Protein AF-A0A2V8PBX3-F1 (afdb_monomer_lite)

Radius of gyration: 22.96 Å; chains: 1; bounding box: 60×30×68 Å

Structure (mmCIF, N/CA/C/O backbone):
data_AF-A0A2V8PBX3-F1
#
_entry.id   AF-A0A2V8PBX3-F1
#
loop_
_atom_site.group_PDB
_atom_site.id
_atom_site.type_symbol
_atom_site.label_atom_id
_atom_site.label_alt_id
_atom_site.label_comp_id
_atom_site.label_asym_id
_atom_site.label_entity_id
_atom_site.label_seq_id
_atom_site.pdbx_PDB_ins_code
_atom_site.Cartn_x
_atom_site.Cartn_y
_atom_site.Cartn_z
_atom_site.occupancy
_atom_site.B_iso_or_equiv
_atom_site.auth_seq_id
_atom_site.auth_comp_id
_atom_site.auth_asym_id
_atom_site.auth_atom_id
_atom_site.pdbx_PDB_model_num
ATOM 1 N N . MET A 1 1 ? -13.311 -15.866 35.936 1.00 52.16 1 MET A N 1
ATOM 2 C CA . MET A 1 1 ? -12.512 -14.899 36.709 1.00 52.16 1 MET A CA 1
ATOM 3 C C . MET A 1 1 ? -12.684 -13.580 35.981 1.00 52.16 1 MET A C 1
ATOM 5 O O . MET A 1 1 ? -12.331 -13.527 34.814 1.00 52.16 1 MET A O 1
ATOM 9 N N . SER A 1 2 ? -13.431 -12.633 36.545 1.00 68.94 2 SER A N 1
ATOM 10 C CA . SER A 1 2 ? -13.687 -11.341 35.898 1.00 68.94 2 SER A CA 1
ATOM 11 C C . SER A 1 2 ? -12.480 -10.438 36.122 1.00 68.94 2 SER A C 1
ATOM 13 O O . SER A 1 2 ? -12.134 -10.213 37.281 1.00 68.94 2 SER A O 1
ATOM 15 N N . ASP A 1 3 ? -11.867 -9.947 35.046 1.00 75.56 3 ASP A N 1
ATOM 16 C CA . ASP A 1 3 ? -10.751 -8.999 35.125 1.00 75.56 3 ASP A CA 1
ATOM 17 C C . ASP A 1 3 ? -11.148 -7.777 35.958 1.00 75.56 3 ASP A C 1
ATOM 19 O O . ASP A 1 3 ? -12.277 -7.273 35.854 1.00 75.56 3 ASP A O 1
ATOM 23 N N . SER A 1 4 ? -10.217 -7.301 36.782 1.00 86.31 4 SER A N 1
ATOM 24 C CA . SER A 1 4 ? -10.410 -6.091 37.575 1.00 86.31 4 SER A CA 1
ATOM 25 C C . SER A 1 4 ? -10.524 -4.855 36.664 1.00 86.31 4 SER A C 1
ATOM 27 O O . SER A 1 4 ? -9.984 -4.847 35.552 1.00 86.31 4 SER A O 1
ATOM 29 N N . PRO A 1 5 ? -11.216 -3.785 37.097 1.00 86.31 5 PRO A N 1
ATOM 30 C CA . PRO A 1 5 ? -11.308 -2.545 36.320 1.00 86.31 5 PRO A CA 1
ATOM 31 C C . PRO A 1 5 ? -9.937 -1.988 35.903 1.00 86.31 5 PRO A C 1
ATOM 33 O O . PRO A 1 5 ? -9.771 -1.545 34.766 1.00 86.31 5 PRO A O 1
ATOM 36 N N . ASP A 1 6 ? -8.940 -2.092 36.784 1.00 89.62 6 ASP A N 1
ATOM 37 C CA . ASP A 1 6 ? -7.575 -1.619 36.534 1.00 89.62 6 ASP A CA 1
ATOM 38 C C . ASP A 1 6 ? -6.860 -2.430 35.443 1.00 89.62 6 ASP A C 1
ATOM 40 O O . ASP A 1 6 ? -6.136 -1.870 34.618 1.00 89.62 6 ASP A O 1
ATOM 44 N N . GLU A 1 7 ? -7.069 -3.749 35.392 1.00 91.69 7 GLU A N 1
ATOM 45 C CA . GLU A 1 7 ? -6.512 -4.607 34.337 1.00 91.69 7 GLU A CA 1
ATOM 46 C C . GLU A 1 7 ? -7.111 -4.275 32.969 1.00 91.69 7 GLU A C 1
ATOM 48 O O . GLU A 1 7 ? -6.376 -4.167 31.984 1.00 91.69 7 GLU A O 1
ATOM 53 N N . LYS A 1 8 ? -8.427 -4.041 32.909 1.00 90.00 8 LYS A N 1
ATOM 54 C CA . LYS A 1 8 ? -9.116 -3.639 31.674 1.00 90.00 8 LYS A CA 1
ATOM 55 C C . LYS A 1 8 ? -8.633 -2.286 31.166 1.00 90.00 8 LYS A C 1
ATOM 57 O O . LYS A 1 8 ? -8.433 -2.128 29.963 1.00 90.00 8 LYS A O 1
ATOM 62 N N . LEU A 1 9 ? -8.409 -1.329 32.068 1.00 92.31 9 LEU A N 1
ATOM 63 C CA . LEU A 1 9 ? -7.881 -0.018 31.705 1.00 92.31 9 LEU A CA 1
ATOM 64 C C . LEU A 1 9 ? -6.464 -0.132 31.126 1.00 92.31 9 LEU A C 1
ATOM 66 O O . LEU A 1 9 ? -6.195 0.416 30.059 1.00 92.31 9 LEU A O 1
ATOM 70 N N . ARG A 1 10 ? -5.582 -0.923 31.755 1.00 94.38 10 ARG A N 1
ATOM 71 C CA . ARG A 1 10 ? -4.233 -1.186 31.218 1.00 94.38 10 ARG A CA 1
ATOM 72 C C . ARG A 1 10 ? -4.280 -1.873 29.857 1.00 94.38 10 ARG A C 1
ATOM 74 O O . ARG A 1 10 ? -3.518 -1.512 28.964 1.00 94.38 10 ARG A O 1
ATOM 81 N N . ALA A 1 11 ? -5.164 -2.855 29.680 1.00 93.56 11 ALA A N 1
ATOM 82 C CA . ALA A 1 11 ? -5.344 -3.523 28.395 1.00 93.56 11 ALA A CA 1
ATOM 83 C C . ALA A 1 11 ? -5.807 -2.537 27.311 1.00 93.56 11 ALA A C 1
ATOM 85 O O . ALA A 1 11 ? -5.275 -2.549 26.201 1.00 93.56 11 ALA A O 1
ATOM 86 N N . TYR A 1 12 ? -6.740 -1.643 27.648 1.00 93.94 12 TYR A N 1
ATOM 87 C CA . TYR A 1 12 ? -7.201 -0.583 26.755 1.00 93.94 12 TYR A CA 1
ATOM 88 C C . TYR A 1 12 ? -6.071 0.385 26.377 1.00 93.94 12 TYR A C 1
ATOM 90 O O . TYR A 1 12 ? -5.875 0.662 25.193 1.00 93.94 12 TYR A O 1
ATOM 98 N N . GLU A 1 13 ? -5.263 0.838 27.338 1.00 94.62 13 GLU A N 1
ATOM 99 C CA . GLU A 1 13 ? 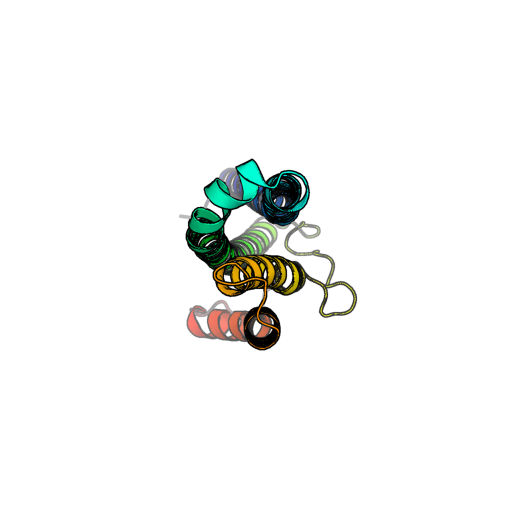-4.097 1.691 27.069 1.00 94.62 13 GLU A CA 1
ATOM 100 C C . GLU A 1 13 ? -3.089 1.012 26.131 1.00 94.62 13 GLU A C 1
ATOM 102 O O . GLU A 1 13 ? -2.648 1.613 25.147 1.00 94.62 13 GLU A O 1
ATOM 107 N N . GLN A 1 14 ? -2.763 -0.259 26.385 1.00 95.69 14 GLN A N 1
ATOM 108 C CA . GLN A 1 14 ? -1.859 -1.036 25.531 1.00 95.69 14 GLN A CA 1
ATOM 109 C C . GLN A 1 14 ? -2.428 -1.251 24.126 1.00 95.69 14 GLN A C 1
ATOM 111 O O . GLN A 1 14 ? -1.683 -1.198 23.141 1.00 95.69 14 GLN A O 1
ATOM 116 N N . LEU A 1 15 ? -3.745 -1.432 24.006 1.00 94.31 15 LEU A N 1
ATOM 117 C CA . LEU A 1 15 ? -4.426 -1.499 22.718 1.00 94.31 15 LEU A CA 1
ATOM 118 C C . LEU A 1 15 ? -4.315 -0.165 21.970 1.00 94.31 15 LEU A C 1
ATOM 120 O O . LEU A 1 15 ? -3.942 -0.165 20.799 1.00 94.31 15 LEU A O 1
ATOM 124 N N . CYS A 1 16 ? -4.541 0.971 22.636 1.00 93.62 16 CYS A N 1
ATOM 125 C CA . CYS A 1 16 ? -4.395 2.305 22.042 1.00 93.62 16 CYS A CA 1
ATOM 126 C C . CYS A 1 16 ? -2.961 2.581 21.565 1.00 93.62 16 CYS A C 1
ATOM 128 O O . CYS A 1 16 ? -2.751 3.208 20.525 1.00 93.62 16 CYS A O 1
ATOM 130 N N . ILE A 1 17 ? -1.958 2.143 22.331 1.00 95.19 17 ILE A N 1
ATOM 131 C CA . ILE A 1 17 ? -0.542 2.251 21.953 1.00 95.19 17 ILE A CA 1
ATOM 132 C C . ILE A 1 17 ? -0.258 1.382 20.726 1.00 95.19 17 ILE A C 1
ATOM 134 O O . ILE A 1 17 ? 0.307 1.865 19.746 1.00 95.19 17 ILE A O 1
ATOM 138 N N . SER A 1 18 ? -0.695 0.123 20.755 1.00 92.62 18 SER A N 1
ATOM 139 C CA . SER A 1 18 ? -0.482 -0.830 19.662 1.00 92.62 18 SER A CA 1
ATOM 140 C C . SER A 1 18 ? -1.164 -0.382 18.369 1.00 92.62 18 SER A C 1
ATOM 142 O O . SER A 1 18 ? -0.573 -0.482 17.295 1.00 92.62 18 SER A O 1
ATOM 144 N N . TYR A 1 19 ? -2.386 0.143 18.471 1.00 92.88 19 TYR A N 1
ATOM 145 C CA . TYR A 1 19 ? -3.141 0.684 17.346 1.00 92.88 19 TYR A CA 1
ATOM 146 C C . TYR A 1 19 ? -2.404 1.861 16.696 1.00 92.88 19 TYR A C 1
ATOM 148 O O . TYR A 1 19 ? -2.116 1.809 15.502 1.00 92.88 19 TYR A O 1
ATOM 156 N N . ARG A 1 20 ? -2.008 2.870 17.488 1.00 92.50 20 ARG A N 1
ATOM 157 C CA . ARG A 1 20 ? -1.256 4.036 16.988 1.00 92.50 20 ARG A CA 1
ATOM 158 C C . ARG A 1 20 ? 0.078 3.646 16.360 1.00 92.50 20 ARG A C 1
ATOM 160 O O . ARG A 1 20 ? 0.422 4.156 15.303 1.00 92.50 20 ARG A O 1
ATOM 167 N N . ALA A 1 21 ? 0.807 2.711 16.968 1.00 93.19 21 ALA A N 1
ATOM 168 C CA . ALA A 1 21 ? 2.080 2.243 16.427 1.00 93.19 21 ALA A CA 1
ATOM 169 C C . ALA A 1 21 ? 1.924 1.589 15.041 1.00 93.19 21 ALA A C 1
ATOM 171 O O . ALA A 1 21 ? 2.769 1.783 14.167 1.00 93.19 21 ALA A O 1
ATOM 172 N N . ILE A 1 22 ? 0.845 0.826 14.828 1.00 90.88 22 ILE A N 1
ATOM 173 C CA . ILE A 1 22 ? 0.543 0.204 13.531 1.00 90.88 22 ILE A CA 1
ATOM 174 C C . ILE A 1 22 ? 0.119 1.258 12.508 1.00 90.88 22 ILE A C 1
ATOM 176 O O . ILE A 1 22 ? 0.569 1.202 11.364 1.00 90.88 22 ILE A O 1
ATOM 180 N N . ASP A 1 23 ? -0.728 2.203 12.907 1.00 89.81 23 ASP A N 1
ATOM 181 C CA . ASP A 1 23 ? -1.218 3.261 12.025 1.00 89.81 23 ASP A CA 1
ATOM 182 C C . ASP A 1 23 ? -0.074 4.161 11.530 1.00 89.81 23 ASP A C 1
ATOM 184 O O . ASP A 1 23 ? 0.124 4.314 10.323 1.00 89.81 23 ASP A O 1
ATOM 188 N N . ASP A 1 24 ? 0.787 4.617 12.445 1.00 91.56 24 ASP A N 1
ATOM 189 C CA . ASP A 1 24 ? 1.984 5.401 12.126 1.00 91.56 24 ASP A CA 1
ATOM 190 C C . ASP A 1 24 ? 2.937 4.653 11.191 1.00 91.56 24 ASP A C 1
ATOM 192 O O . ASP A 1 24 ? 3.520 5.241 10.275 1.00 91.56 24 ASP A O 1
ATOM 196 N N . PHE A 1 25 ? 3.139 3.353 11.427 1.00 91.44 25 PHE A N 1
ATOM 197 C CA . PHE A 1 25 ? 3.997 2.533 10.578 1.00 91.44 25 PHE A CA 1
ATOM 198 C C . PHE A 1 25 ? 3.452 2.452 9.149 1.00 91.44 25 PHE A C 1
ATOM 200 O O . PHE A 1 25 ? 4.205 2.647 8.195 1.00 91.44 25 PHE A O 1
ATOM 207 N N . ARG A 1 26 ? 2.144 2.223 8.992 1.00 90.50 26 ARG A N 1
ATOM 208 C CA . ARG A 1 26 ? 1.485 2.137 7.681 1.00 90.50 26 ARG A CA 1
ATOM 209 C C . ARG A 1 26 ? 1.500 3.473 6.947 1.00 90.50 26 ARG A C 1
ATOM 211 O O . ARG A 1 26 ? 1.838 3.506 5.766 1.00 90.50 26 ARG A O 1
ATOM 218 N N . ALA A 1 27 ? 1.222 4.576 7.640 1.00 89.38 27 ALA A N 1
ATOM 219 C CA . ALA A 1 27 ? 1.296 5.914 7.057 1.00 89.38 27 ALA A CA 1
ATOM 220 C C . ALA A 1 27 ? 2.711 6.227 6.537 1.00 89.38 27 ALA A C 1
ATOM 222 O O . ALA A 1 27 ? 2.881 6.697 5.410 1.00 89.38 27 ALA A O 1
ATOM 223 N N . LYS A 1 28 ? 3.745 5.893 7.323 1.00 91.81 28 LYS A N 1
ATOM 224 C CA . LYS A 1 28 ? 5.148 6.033 6.906 1.00 91.81 28 LYS A CA 1
ATOM 225 C C . LYS A 1 28 ? 5.480 5.138 5.720 1.00 91.81 28 LYS A C 1
ATOM 227 O O . LYS A 1 28 ? 6.148 5.597 4.801 1.00 91.81 28 LYS A O 1
ATOM 232 N N . LEU A 1 29 ? 5.007 3.894 5.713 1.00 89.75 29 LEU A N 1
ATOM 233 C CA . LEU A 1 29 ? 5.244 2.962 4.613 1.00 89.75 29 LEU A CA 1
ATOM 234 C C . LEU A 1 29 ? 4.616 3.467 3.303 1.00 89.75 29 LEU A C 1
ATOM 236 O O . LEU A 1 29 ? 5.297 3.504 2.278 1.00 89.75 29 LEU A O 1
ATOM 240 N N . LEU A 1 30 ? 3.364 3.938 3.356 1.00 89.94 30 LEU A N 1
ATOM 241 C CA . LEU A 1 30 ? 2.646 4.521 2.217 1.00 89.94 30 LEU A CA 1
ATOM 242 C C . LEU A 1 30 ? 3.319 5.788 1.677 1.00 89.94 30 LEU A C 1
ATOM 244 O O . LEU A 1 30 ? 3.367 5.975 0.464 1.00 89.94 30 LEU A O 1
ATOM 248 N N . GLY A 1 31 ? 3.848 6.648 2.550 1.00 89.25 31 GLY A N 1
ATOM 249 C CA . GLY A 1 31 ? 4.554 7.864 2.137 1.00 89.25 31 GLY A CA 1
ATOM 250 C C . GLY A 1 31 ? 5.980 7.610 1.637 1.00 89.25 31 GLY A C 1
ATOM 251 O O . GLY A 1 31 ? 6.435 8.251 0.691 1.00 89.25 31 GLY A O 1
ATOM 252 N N . PHE A 1 32 ? 6.696 6.663 2.245 1.00 92.25 32 PHE A N 1
ATOM 253 C CA . PHE A 1 32 ? 8.094 6.389 1.920 1.00 92.25 32 PHE A CA 1
ATOM 254 C C . PHE A 1 32 ? 8.250 5.584 0.632 1.00 92.25 32 PHE A C 1
ATOM 256 O O . PHE A 1 32 ? 9.193 5.816 -0.120 1.00 92.25 32 PHE A O 1
ATOM 263 N N . LEU A 1 33 ? 7.328 4.662 0.344 1.00 91.25 33 LEU A N 1
ATOM 264 C CA . LEU A 1 33 ? 7.432 3.778 -0.815 1.00 91.25 33 LEU A CA 1
ATOM 265 C C . LEU A 1 33 ? 7.499 4.540 -2.158 1.00 91.25 33 LEU A C 1
ATOM 267 O O . LEU A 1 33 ? 8.415 4.245 -2.936 1.00 91.25 33 LEU A O 1
ATOM 271 N N . PRO A 1 34 ? 6.626 5.527 -2.452 1.00 90.00 34 PRO A N 1
ATOM 272 C CA . PRO A 1 34 ? 6.729 6.330 -3.669 1.00 90.00 34 PRO A CA 1
ATOM 273 C C . PRO A 1 34 ? 8.023 7.134 -3.728 1.00 90.00 34 PRO A C 1
ATOM 275 O O . PRO A 1 34 ? 8.643 7.198 -4.782 1.00 90.00 34 PRO A O 1
ATOM 278 N N . LEU A 1 35 ? 8.460 7.707 -2.603 1.00 90.75 35 LEU A N 1
ATOM 279 C CA . LEU A 1 35 ? 9.679 8.515 -2.539 1.00 90.75 35 LEU A CA 1
ATOM 280 C C . LEU A 1 35 ? 10.929 7.672 -2.793 1.00 90.75 35 LEU A C 1
ATOM 282 O O . LEU A 1 35 ? 11.761 8.040 -3.618 1.00 90.75 35 LEU A O 1
ATOM 286 N N . ALA A 1 36 ? 11.044 6.523 -2.129 1.00 90.44 36 ALA A N 1
ATOM 287 C CA . ALA A 1 36 ? 12.160 5.604 -2.305 1.00 90.44 36 ALA A CA 1
ATOM 288 C C . ALA A 1 36 ? 12.183 5.019 -3.725 1.00 90.44 36 ALA A C 1
ATOM 290 O O . ALA A 1 36 ? 13.242 4.958 -4.349 1.00 90.44 36 ALA A O 1
ATOM 291 N N . SER A 1 37 ? 11.017 4.643 -4.261 1.00 90.19 37 SER A N 1
ATOM 292 C CA . SER A 1 37 ? 10.915 4.062 -5.605 1.00 90.19 37 SER A CA 1
ATOM 293 C C . SER A 1 37 ? 11.191 5.096 -6.695 1.00 90.19 37 SER A C 1
ATOM 295 O O . SER A 1 37 ? 12.010 4.848 -7.577 1.00 90.19 37 SER A O 1
ATOM 297 N N . ALA A 1 38 ? 10.566 6.275 -6.621 1.00 87.81 38 ALA A N 1
ATOM 298 C CA . ALA A 1 38 ? 10.776 7.350 -7.587 1.00 87.81 38 ALA A CA 1
ATOM 299 C C . ALA A 1 38 ? 12.191 7.928 -7.492 1.00 87.81 38 ALA A C 1
ATOM 301 O O . ALA A 1 38 ? 12.821 8.147 -8.520 1.00 87.81 38 ALA A O 1
ATOM 302 N N . GLY A 1 39 ? 12.720 8.126 -6.281 1.00 88.38 39 GLY A N 1
ATOM 303 C CA . GLY A 1 39 ? 14.092 8.585 -6.071 1.00 88.38 39 GLY A CA 1
ATOM 304 C C . GLY A 1 39 ? 15.117 7.592 -6.617 1.00 88.38 39 GLY A C 1
ATOM 305 O O . GLY A 1 39 ? 16.019 7.984 -7.354 1.00 88.38 39 GLY A O 1
ATOM 306 N N . GLY A 1 40 ? 14.936 6.297 -6.333 1.00 85.06 40 GLY A N 1
ATOM 307 C CA . GLY A 1 40 ? 15.769 5.235 -6.894 1.00 85.06 40 GLY A CA 1
ATOM 308 C C . GLY A 1 40 ? 15.716 5.213 -8.421 1.00 85.06 40 GLY A C 1
ATOM 309 O O . GLY A 1 40 ? 16.755 5.286 -9.073 1.00 85.06 40 GLY A O 1
ATOM 310 N N . ALA A 1 41 ? 14.513 5.188 -9.003 1.00 85.94 41 ALA A N 1
ATOM 311 C CA . ALA A 1 41 ? 14.330 5.199 -10.452 1.00 85.94 41 ALA A CA 1
ATOM 312 C C . ALA A 1 41 ? 14.920 6.457 -11.108 1.00 85.94 41 ALA A C 1
ATOM 314 O O . ALA A 1 41 ? 15.591 6.350 -12.130 1.00 85.94 41 ALA A O 1
ATOM 315 N N . PHE A 1 42 ? 14.725 7.637 -10.516 1.00 87.50 42 PHE A N 1
ATOM 316 C CA . PHE A 1 42 ? 15.251 8.899 -11.033 1.00 87.50 42 PHE A CA 1
ATOM 317 C C . PHE A 1 42 ? 16.780 8.909 -11.073 1.00 87.50 42 PHE A C 1
ATOM 319 O O . PHE A 1 42 ? 17.354 9.238 -12.108 1.00 87.50 42 PHE A O 1
ATOM 326 N N . LEU A 1 43 ? 17.445 8.507 -9.984 1.00 86.56 43 LEU A N 1
ATOM 327 C CA . LEU A 1 43 ? 18.908 8.440 -9.936 1.00 86.56 43 LEU A CA 1
ATOM 328 C C . LEU A 1 43 ? 19.463 7.483 -11.000 1.00 86.56 43 LEU A C 1
ATOM 330 O O . LEU A 1 43 ? 20.418 7.821 -11.697 1.00 86.56 43 LEU A O 1
ATOM 334 N N . LEU A 1 44 ? 18.823 6.324 -11.171 1.00 82.00 44 LEU A N 1
ATOM 335 C CA . LEU A 1 44 ? 19.226 5.317 -12.154 1.00 82.00 44 LEU A CA 1
ATOM 336 C C . LEU A 1 44 ? 19.015 5.793 -13.593 1.00 82.00 44 LEU A C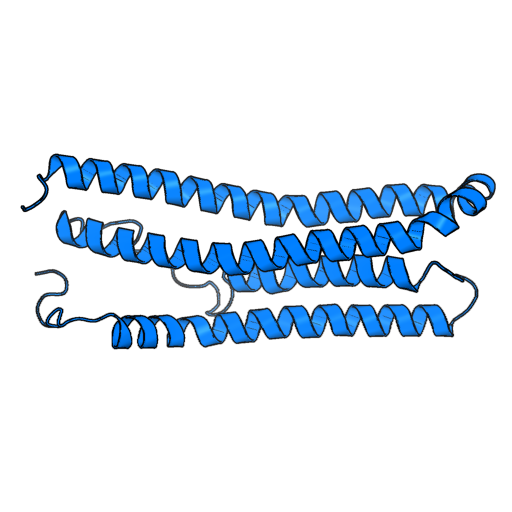 1
ATOM 338 O O . LEU A 1 44 ? 19.907 5.659 -14.429 1.00 82.00 44 LEU A O 1
ATOM 342 N N . LEU A 1 45 ? 17.841 6.352 -13.890 1.00 83.69 45 LEU A N 1
ATOM 343 C CA . LEU A 1 45 ? 17.504 6.818 -15.232 1.00 83.69 45 LEU A CA 1
ATOM 344 C C . LEU A 1 45 ? 18.334 8.041 -15.621 1.00 83.69 45 LEU A C 1
ATOM 346 O O . LEU A 1 45 ? 18.790 8.113 -16.757 1.00 83.69 45 LEU A O 1
ATOM 350 N N . ASN A 1 46 ? 18.597 8.964 -14.695 1.00 85.06 46 ASN A N 1
ATOM 351 C CA . ASN A 1 46 ? 19.424 10.137 -14.969 1.00 85.06 46 ASN A CA 1
ATOM 352 C C . ASN A 1 46 ? 20.846 9.734 -15.400 1.00 85.06 46 ASN A C 1
ATOM 354 O O . ASN A 1 46 ? 21.348 10.204 -16.420 1.00 85.06 46 ASN A O 1
ATOM 358 N N . ASP A 1 47 ? 21.469 8.788 -14.690 1.00 77.50 47 ASP A N 1
ATOM 359 C CA . ASP A 1 47 ? 22.799 8.288 -15.052 1.00 77.50 47 ASP A CA 1
ATOM 360 C C . ASP A 1 47 ? 22.816 7.573 -16.415 1.00 77.50 47 ASP A C 1
ATOM 362 O O . ASP A 1 47 ? 23.775 7.720 -17.176 1.00 77.50 47 ASP A O 1
ATOM 366 N N . VAL A 1 48 ? 21.755 6.829 -16.746 1.00 78.88 48 VAL A N 1
ATOM 367 C CA . VAL A 1 48 ? 21.620 6.085 -18.012 1.00 78.88 48 VAL A CA 1
ATOM 368 C C . VAL A 1 48 ? 21.341 6.999 -19.208 1.00 78.88 48 VAL A C 1
ATOM 370 O O . VAL A 1 48 ? 21.804 6.696 -20.312 1.00 78.88 48 VAL A O 1
ATOM 373 N N . LEU A 1 49 ? 20.580 8.079 -19.005 1.00 79.19 49 LEU A N 1
ATOM 374 C CA . LEU A 1 49 ? 20.151 9.009 -20.054 1.00 79.19 49 LEU A CA 1
ATOM 375 C C . LEU A 1 49 ? 21.202 10.083 -20.360 1.00 79.19 49 LEU A C 1
ATOM 377 O O . LEU A 1 49 ? 21.341 10.476 -21.514 1.00 79.19 49 LEU A O 1
ATOM 381 N N . VAL A 1 50 ? 21.948 10.548 -19.352 1.00 84.12 50 VAL A N 1
ATOM 382 C CA . VAL A 1 50 ? 22.909 11.655 -19.508 1.00 84.12 50 VAL A CA 1
ATOM 383 C C . VAL A 1 50 ? 24.305 11.168 -19.901 1.00 84.12 50 VAL A C 1
ATOM 385 O O . VAL A 1 50 ? 25.001 11.856 -20.643 1.00 84.12 50 VAL A O 1
ATOM 388 N N . ASN A 1 51 ? 24.727 9.984 -19.439 1.00 82.25 51 ASN A N 1
ATOM 389 C CA . ASN A 1 51 ? 26.100 9.499 -19.613 1.00 82.25 51 ASN A CA 1
ATOM 390 C C . ASN A 1 51 ? 26.160 8.245 -20.512 1.00 82.25 51 ASN A C 1
ATOM 392 O O . ASN A 1 51 ? 25.886 7.137 -20.038 1.00 82.25 51 ASN A O 1
ATOM 396 N N . PRO A 1 52 ? 26.598 8.361 -21.783 1.00 76.25 52 PRO A N 1
ATOM 397 C CA . PRO A 1 52 ? 26.644 7.239 -22.728 1.00 76.25 52 PRO A CA 1
ATOM 398 C C . PRO A 1 52 ? 27.513 6.058 -22.267 1.00 76.25 52 PRO A C 1
ATOM 400 O O . PRO A 1 52 ? 27.182 4.902 -22.535 1.00 76.25 52 PRO A O 1
ATOM 403 N N . GLU A 1 53 ? 28.609 6.328 -21.551 1.00 79.56 53 GLU A N 1
ATOM 404 C CA . GLU A 1 53 ? 29.502 5.283 -21.034 1.00 79.56 53 GLU A CA 1
ATOM 405 C C . GLU A 1 53 ? 28.879 4.506 -19.869 1.00 79.56 53 GLU A C 1
ATOM 407 O O . GLU A 1 53 ? 28.875 3.273 -19.881 1.00 79.56 53 GLU A O 1
ATOM 412 N N . LYS A 1 54 ? 28.258 5.207 -18.908 1.00 78.25 54 LYS A N 1
ATOM 413 C CA . LYS A 1 54 ? 27.523 4.570 -17.803 1.00 78.25 54 LYS A CA 1
ATOM 414 C C . LYS A 1 54 ? 26.312 3.789 -18.306 1.00 78.25 54 LYS A C 1
ATOM 416 O O . LYS A 1 54 ? 25.999 2.731 -17.768 1.00 78.25 54 LYS A O 1
ATOM 421 N N . SER A 1 55 ? 25.667 4.270 -19.369 1.00 78.19 55 SER A N 1
ATOM 422 C CA . SER A 1 55 ? 24.516 3.626 -20.003 1.00 78.19 55 SER A CA 1
ATOM 423 C C . SER A 1 55 ? 24.818 2.184 -20.434 1.00 78.19 55 SER A C 1
ATOM 425 O O . SER A 1 55 ? 24.040 1.275 -20.146 1.00 78.19 55 SER A O 1
ATOM 427 N N . LYS A 1 56 ? 25.980 1.932 -21.060 1.00 79.62 56 LYS A N 1
ATOM 428 C CA . LYS A 1 56 ? 26.380 0.575 -21.487 1.00 79.62 56 LYS A CA 1
ATOM 429 C C . LYS A 1 56 ? 26.571 -0.382 -20.311 1.00 79.62 56 LYS A C 1
ATOM 431 O O . LYS A 1 56 ? 26.244 -1.558 -20.432 1.00 79.62 56 LYS A O 1
ATOM 436 N N . PHE A 1 57 ? 27.074 0.126 -19.188 1.00 80.50 57 PHE A N 1
ATOM 437 C CA . PHE A 1 57 ? 27.297 -0.667 -17.984 1.00 80.50 57 PHE A CA 1
ATOM 438 C C . PHE A 1 57 ? 26.014 -0.896 -17.173 1.00 80.50 57 PHE A C 1
ATOM 440 O O . PHE A 1 57 ? 25.808 -1.988 -16.658 1.00 80.50 57 PHE A O 1
ATOM 447 N N . ALA A 1 58 ? 25.136 0.106 -17.070 1.00 81.00 58 ALA A N 1
ATOM 448 C CA . ALA A 1 58 ? 23.944 0.059 -16.222 1.00 81.00 58 ALA A CA 1
ATOM 449 C C . ALA A 1 58 ? 22.751 -0.669 -16.868 1.00 81.00 58 ALA A C 1
ATOM 451 O O . ALA A 1 58 ? 21.989 -1.327 -16.159 1.00 81.00 58 ALA A O 1
ATOM 452 N N . LYS A 1 59 ? 22.596 -0.607 -18.202 1.00 82.25 59 LYS A N 1
ATOM 453 C CA . LYS A 1 59 ? 21.476 -1.235 -18.938 1.00 82.25 59 LYS A CA 1
ATOM 454 C C . LYS A 1 59 ? 21.223 -2.710 -18.570 1.00 82.25 59 LYS A C 1
ATOM 456 O O . LYS A 1 59 ? 20.071 -3.036 -18.284 1.00 82.25 59 LYS A O 1
ATOM 461 N N . PRO A 1 60 ? 22.241 -3.594 -18.497 1.00 85.25 60 PRO A N 1
ATOM 462 C CA . PRO A 1 60 ? 22.038 -4.995 -18.115 1.00 85.25 60 PRO A CA 1
ATOM 463 C C . PRO A 1 60 ? 21.427 -5.181 -16.719 1.00 85.25 60 PRO A C 1
ATOM 465 O O . PRO A 1 60 ? 20.743 -6.175 -16.477 1.00 85.25 60 PRO A O 1
ATOM 468 N N . PHE A 1 61 ? 21.644 -4.229 -15.807 1.00 86.50 61 PHE A N 1
ATOM 469 C CA . PHE A 1 61 ? 21.158 -4.298 -14.429 1.00 86.50 61 PHE A CA 1
ATOM 470 C C . PHE A 1 61 ? 19.747 -3.723 -14.247 1.00 86.50 61 PHE A C 1
ATOM 472 O O . PHE A 1 61 ? 19.103 -4.035 -13.249 1.00 86.50 61 PHE A O 1
ATOM 479 N N . LEU A 1 62 ? 19.217 -2.950 -15.201 1.00 87.50 62 LEU A N 1
ATOM 480 C CA . LEU A 1 62 ? 17.889 -2.330 -15.071 1.00 87.50 62 LEU A CA 1
ATOM 481 C C . LEU A 1 62 ? 16.758 -3.361 -15.016 1.00 87.50 62 LEU A C 1
ATOM 483 O O . LEU A 1 62 ? 15.853 -3.237 -14.194 1.00 87.50 62 LEU A O 1
ATOM 487 N N . LYS A 1 63 ? 16.832 -4.418 -15.834 1.00 89.88 63 LYS A N 1
ATOM 488 C CA . LYS A 1 63 ? 15.849 -5.511 -15.818 1.00 89.88 63 LYS A CA 1
ATOM 489 C C . LYS A 1 63 ? 15.787 -6.239 -14.464 1.00 89.88 63 LYS A C 1
ATOM 491 O O . LYS A 1 63 ? 14.696 -6.298 -13.891 1.00 89.88 63 LYS A O 1
ATOM 496 N N . PRO A 1 64 ? 16.893 -6.809 -13.937 1.00 92.06 64 PRO A N 1
ATOM 497 C CA . PRO A 1 64 ? 16.859 -7.486 -12.643 1.00 92.06 64 PRO A CA 1
ATOM 498 C C . PRO A 1 64 ? 16.523 -6.527 -11.497 1.00 92.06 64 PRO A C 1
ATOM 500 O O . PRO A 1 64 ? 15.826 -6.928 -10.571 1.00 92.06 64 PRO A O 1
ATOM 503 N N . LEU A 1 65 ? 16.936 -5.260 -11.578 1.00 90.88 65 LEU A N 1
ATOM 504 C CA . LEU A 1 65 ? 16.603 -4.252 -10.575 1.00 90.88 65 LEU A CA 1
ATOM 505 C C . LEU A 1 65 ? 15.114 -3.894 -10.571 1.00 90.88 65 LEU A C 1
ATOM 507 O O . LEU A 1 65 ? 14.508 -3.834 -9.505 1.00 90.88 65 LEU A O 1
ATOM 511 N N . GLY A 1 66 ? 14.504 -3.729 -11.747 1.00 93.12 66 GLY A N 1
ATOM 512 C CA . GLY A 1 66 ? 13.062 -3.537 -11.861 1.00 93.12 66 GLY A CA 1
ATOM 513 C C . GLY A 1 66 ? 12.286 -4.736 -11.324 1.00 93.12 66 GLY A C 1
ATOM 514 O O . GLY A 1 66 ? 11.342 -4.571 -10.559 1.00 93.12 66 GLY A O 1
ATOM 515 N N . LEU A 1 67 ? 12.738 -5.957 -11.642 1.00 94.94 67 LEU A N 1
ATOM 516 C CA . LEU A 1 67 ? 12.101 -7.178 -11.147 1.00 94.94 67 LEU A CA 1
ATOM 517 C C . LEU A 1 67 ? 12.208 -7.281 -9.620 1.00 94.94 67 LEU A C 1
ATOM 519 O O . LEU A 1 67 ? 11.238 -7.627 -8.951 1.00 94.94 67 LEU A O 1
ATOM 523 N N . PHE A 1 68 ? 13.372 -6.946 -9.067 1.00 94.94 68 PHE A N 1
ATOM 524 C CA . PHE A 1 68 ? 13.581 -6.883 -7.626 1.00 94.94 68 PHE A CA 1
ATOM 525 C C . PHE A 1 68 ? 12.646 -5.861 -6.966 1.00 94.94 68 PHE A C 1
ATOM 527 O O . PHE A 1 68 ? 11.931 -6.210 -6.027 1.00 94.94 68 PHE A O 1
ATOM 534 N N . GLY A 1 69 ? 12.589 -4.631 -7.490 1.00 94.31 69 GLY A N 1
ATOM 535 C CA . GLY A 1 69 ? 11.690 -3.586 -6.999 1.00 94.31 69 GLY A CA 1
ATOM 536 C C . GLY A 1 69 ? 10.218 -4.002 -7.058 1.00 94.31 69 GLY A C 1
ATOM 537 O O . GLY A 1 69 ? 9.477 -3.787 -6.096 1.00 94.31 69 GLY A O 1
ATOM 538 N N . PHE A 1 70 ? 9.812 -4.685 -8.132 1.00 96.38 70 PHE A N 1
ATOM 539 C CA . PHE A 1 70 ? 8.469 -5.242 -8.282 1.00 96.38 70 PHE A CA 1
ATOM 540 C C . PHE A 1 70 ? 8.154 -6.269 -7.187 1.00 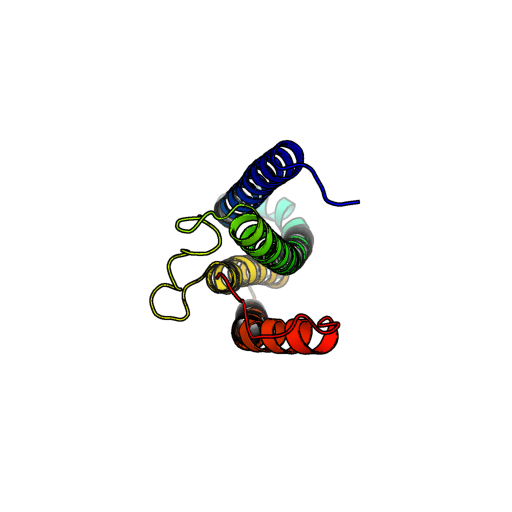96.38 70 PHE A C 1
ATOM 542 O O . PHE A 1 70 ? 7.148 -6.137 -6.495 1.00 96.38 70 PHE A O 1
ATOM 549 N N . VAL A 1 71 ? 9.022 -7.265 -6.982 1.00 97.38 71 VAL A N 1
ATOM 550 C CA . VAL A 1 71 ? 8.805 -8.333 -5.990 1.00 97.38 71 VAL A CA 1
ATOM 551 C C . VAL A 1 71 ? 8.778 -7.782 -4.564 1.00 97.38 71 VAL A C 1
ATOM 553 O O . VAL A 1 71 ? 7.900 -8.151 -3.785 1.00 97.38 71 VAL A O 1
ATOM 556 N N . VAL A 1 72 ? 9.691 -6.868 -4.221 1.00 96.06 72 VAL A N 1
ATOM 557 C CA . VAL A 1 72 ? 9.709 -6.218 -2.900 1.00 96.06 72 VAL A CA 1
ATOM 558 C C . VAL A 1 72 ? 8.422 -5.425 -2.671 1.00 96.06 72 VAL A C 1
ATOM 560 O O . VAL A 1 72 ? 7.780 -5.581 -1.633 1.00 96.06 72 VAL A O 1
ATOM 563 N N . THR A 1 73 ? 8.003 -4.625 -3.655 1.00 96.06 73 THR A N 1
ATOM 564 C CA . THR A 1 73 ? 6.759 -3.845 -3.567 1.00 96.06 73 THR A CA 1
ATOM 565 C C . THR A 1 73 ? 5.537 -4.755 -3.452 1.00 96.06 73 THR A C 1
ATOM 567 O O . THR A 1 73 ? 4.620 -4.451 -2.694 1.00 96.06 73 THR A O 1
ATOM 570 N N . LEU A 1 74 ? 5.531 -5.898 -4.144 1.00 96.50 74 LEU A N 1
ATOM 571 C CA . LEU A 1 74 ? 4.444 -6.874 -4.076 1.00 96.50 74 LEU A CA 1
ATOM 572 C C . LEU A 1 74 ? 4.357 -7.504 -2.680 1.00 96.50 74 LEU A C 1
ATOM 574 O O . LEU A 1 74 ? 3.267 -7.640 -2.128 1.00 96.50 74 LEU A O 1
ATOM 578 N N . GLY A 1 75 ? 5.505 -7.823 -2.077 1.00 96.12 75 GLY A N 1
ATOM 579 C CA . GLY A 1 75 ? 5.576 -8.282 -0.691 1.00 96.12 75 GLY A CA 1
ATOM 580 C C . GLY A 1 75 ? 5.028 -7.248 0.297 1.00 96.12 75 GLY A C 1
ATOM 581 O O . GLY A 1 75 ? 4.233 -7.597 1.171 1.00 96.12 75 GLY A O 1
ATOM 582 N N . LEU A 1 76 ? 5.386 -5.969 0.128 1.00 95.00 76 LEU A N 1
ATOM 583 C CA . LEU A 1 76 ? 4.844 -4.879 0.947 1.00 95.00 76 LEU A CA 1
ATOM 584 C C . LEU A 1 76 ? 3.338 -4.678 0.727 1.00 95.00 76 LEU A C 1
ATOM 586 O O . LEU A 1 76 ? 2.611 -4.427 1.682 1.00 95.00 76 LEU A O 1
ATOM 590 N N . PHE A 1 77 ? 2.848 -4.854 -0.501 1.00 94.50 77 PHE A N 1
ATOM 591 C CA . PHE A 1 77 ? 1.421 -4.777 -0.803 1.00 94.50 77 PHE A CA 1
ATOM 592 C C . PHE A 1 77 ? 0.623 -5.876 -0.083 1.00 94.50 77 PHE A C 1
ATOM 594 O O . PHE A 1 77 ? -0.402 -5.597 0.537 1.00 94.50 77 PHE A O 1
ATOM 601 N N . PHE A 1 78 ? 1.115 -7.119 -0.078 1.00 93.94 78 PHE A N 1
ATOM 602 C CA . PHE A 1 78 ? 0.493 -8.197 0.700 1.00 93.94 78 PHE A CA 1
ATOM 603 C C . PHE A 1 78 ? 0.558 -7.944 2.208 1.00 93.94 78 PHE A C 1
ATOM 605 O O . PHE A 1 78 ? -0.415 -8.207 2.920 1.00 93.94 78 PHE A O 1
ATOM 612 N N . TYR A 1 79 ? 1.678 -7.400 2.691 1.00 92.88 79 TYR A N 1
ATOM 613 C CA . TYR A 1 79 ? 1.812 -6.986 4.084 1.00 92.88 79 TYR A CA 1
ATOM 614 C C . TYR A 1 79 ? 0.767 -5.924 4.459 1.00 92.88 79 TYR A C 1
ATOM 616 O O . TYR A 1 79 ? 0.143 -6.034 5.512 1.00 92.88 79 TYR A O 1
ATOM 624 N N . GLU A 1 80 ? 0.516 -4.945 3.588 1.00 92.00 80 GLU A N 1
ATOM 625 C CA . GLU A 1 80 ? -0.490 -3.901 3.805 1.00 92.00 80 GLU A CA 1
ATOM 626 C C . GLU A 1 80 ? -1.911 -4.477 3.890 1.00 92.00 80 GLU A C 1
ATOM 628 O O . GLU A 1 80 ? -2.655 -4.149 4.817 1.00 92.00 80 GLU A O 1
ATOM 633 N N . ILE A 1 81 ? -2.277 -5.391 2.981 1.00 89.44 81 ILE A N 1
ATOM 634 C CA . ILE A 1 81 ? -3.586 -6.071 3.002 1.00 89.44 81 ILE A CA 1
ATOM 635 C C . ILE A 1 81 ? -3.785 -6.811 4.331 1.00 89.44 81 ILE A C 1
ATOM 637 O O . ILE A 1 81 ? -4.843 -6.712 4.962 1.00 89.44 81 ILE A O 1
ATOM 641 N N . TYR A 1 82 ? -2.758 -7.526 4.795 1.00 89.44 82 TYR A N 1
ATOM 642 C CA . TYR A 1 82 ? -2.791 -8.184 6.098 1.00 89.44 82 TYR A CA 1
ATOM 643 C C . TYR A 1 82 ? -2.864 -7.175 7.259 1.00 89.44 82 TYR A C 1
ATOM 645 O O . TYR A 1 82 ? -3.625 -7.372 8.211 1.00 89.44 82 TYR A O 1
ATOM 653 N N . GLY A 1 83 ? -2.131 -6.064 7.163 1.00 89.19 83 GLY A N 1
ATOM 654 C CA . GLY A 1 83 ? -2.137 -4.968 8.131 1.00 89.19 83 GLY A CA 1
ATOM 655 C C . GLY A 1 83 ? -3.523 -4.350 8.325 1.00 89.19 83 GLY A C 1
ATOM 656 O O . GLY A 1 83 ? -3.932 -4.129 9.466 1.00 89.19 83 GLY A O 1
ATOM 657 N N . ILE A 1 84 ? -4.289 -4.168 7.244 1.00 87.25 84 ILE A N 1
ATOM 658 C CA . ILE A 1 84 ? -5.685 -3.703 7.299 1.00 87.25 84 ILE A CA 1
ATOM 659 C C . ILE A 1 84 ? -6.540 -4.653 8.146 1.00 87.25 84 ILE A C 1
ATOM 661 O O . ILE A 1 84 ? -7.271 -4.199 9.026 1.00 87.25 84 ILE A O 1
ATOM 665 N N . ARG A 1 85 ? -6.418 -5.976 7.952 1.00 86.31 85 ARG A N 1
ATOM 666 C CA . ARG A 1 85 ? -7.177 -6.958 8.753 1.00 86.31 85 ARG A CA 1
ATOM 667 C C . ARG A 1 85 ? -6.826 -6.886 10.233 1.00 86.31 85 ARG A C 1
ATOM 669 O O . ARG A 1 85 ? -7.716 -6.928 11.077 1.00 86.31 85 ARG A O 1
ATOM 676 N N . LYS A 1 86 ? -5.534 -6.768 10.548 1.00 87.56 86 LYS A N 1
ATOM 677 C CA . LYS A 1 86 ? -5.068 -6.633 11.933 1.00 87.56 86 LYS A CA 1
ATOM 678 C C . LYS A 1 86 ? -5.606 -5.353 12.578 1.00 87.56 86 LYS A C 1
ATOM 680 O O . LYS A 1 86 ? -6.018 -5.385 13.732 1.00 87.56 86 LYS A O 1
ATOM 685 N N . CYS A 1 87 ? -5.632 -4.252 11.830 1.00 88.06 87 CYS A N 1
ATOM 686 C CA . CYS A 1 87 ? -6.175 -2.976 12.283 1.00 88.06 87 CYS A CA 1
ATOM 687 C C . CYS A 1 87 ? -7.674 -3.086 12.616 1.00 88.06 87 CYS A C 1
ATOM 689 O O . CYS A 1 87 ? -8.078 -2.708 13.712 1.00 88.06 87 CYS A O 1
ATOM 691 N N . LEU A 1 88 ? -8.473 -3.709 11.740 1.00 86.31 88 LEU A N 1
ATOM 692 C CA . LEU A 1 88 ? -9.899 -3.973 11.993 1.00 86.31 88 LEU A CA 1
ATOM 693 C C . LEU A 1 88 ? -10.128 -4.814 13.255 1.00 86.31 88 LEU A C 1
ATOM 695 O O . LEU A 1 88 ? -10.972 -4.470 14.078 1.00 86.31 88 LEU A O 1
ATOM 699 N N . ALA A 1 89 ? -9.333 -5.867 13.460 1.00 87.31 89 ALA A N 1
ATOM 700 C CA . ALA A 1 89 ? -9.429 -6.688 14.666 1.00 87.31 89 ALA A CA 1
ATOM 701 C C . ALA A 1 89 ? -9.122 -5.898 15.954 1.00 87.31 89 ALA A C 1
ATOM 703 O O . ALA A 1 89 ? -9.770 -6.113 16.977 1.00 87.31 89 ALA A O 1
ATOM 704 N N . LEU A 1 90 ? -8.161 -4.967 15.910 1.00 90.00 90 LEU A N 1
ATOM 705 C CA . LEU A 1 90 ? -7.847 -4.094 17.046 1.00 90.00 90 LEU A CA 1
ATOM 706 C C . LEU A 1 90 ? -8.949 -3.071 17.316 1.00 90.00 90 LEU A C 1
ATOM 708 O O . LEU A 1 90 ? -9.242 -2.806 18.477 1.00 90.00 90 LEU A O 1
ATOM 712 N N . ILE A 1 91 ? -9.573 -2.525 16.271 1.00 89.56 91 ILE A N 1
ATOM 713 C CA . ILE A 1 91 ? -10.711 -1.609 16.412 1.00 89.56 91 ILE A CA 1
ATOM 714 C C . ILE A 1 91 ? -11.870 -2.320 17.108 1.00 89.56 91 ILE A C 1
ATOM 716 O O . ILE A 1 91 ? -12.451 -1.774 18.041 1.00 89.56 91 ILE A O 1
ATOM 720 N N . GLU A 1 92 ? -12.176 -3.549 16.697 1.00 88.88 92 GLU A N 1
ATOM 721 C CA . GLU A 1 92 ? -13.257 -4.332 17.296 1.00 88.88 92 GLU A CA 1
ATOM 722 C C . GLU A 1 92 ? -12.967 -4.689 18.762 1.00 88.88 92 GLU A C 1
ATOM 724 O O . GLU A 1 92 ? -13.810 -4.486 19.635 1.00 88.88 92 GLU A O 1
ATOM 729 N N . ALA A 1 93 ? -11.741 -5.121 19.070 1.00 90.25 93 ALA A N 1
ATOM 730 C CA . ALA A 1 93 ? -11.318 -5.336 20.454 1.00 90.25 93 ALA A CA 1
ATOM 731 C C . ALA A 1 93 ? -11.376 -4.039 21.290 1.00 90.25 93 ALA A C 1
ATOM 733 O O . ALA A 1 93 ? -11.778 -4.063 22.453 1.00 90.25 93 ALA A O 1
ATOM 734 N N . GLY A 1 94 ? -11.029 -2.897 20.688 1.00 91.62 94 GLY A N 1
ATOM 735 C CA . GLY A 1 94 ? -11.135 -1.576 21.301 1.00 91.62 94 GLY A CA 1
ATOM 736 C C . GLY A 1 94 ? -12.577 -1.201 21.641 1.00 91.62 94 GLY A C 1
ATOM 737 O O . GLY A 1 94 ? -12.841 -0.811 22.775 1.00 91.62 94 GLY A O 1
ATOM 738 N N . LYS A 1 95 ? -13.525 -1.404 20.714 1.00 90.25 95 LYS A N 1
ATOM 739 C CA . LYS A 1 95 ? -14.964 -1.188 20.958 1.00 90.25 95 LYS A CA 1
ATOM 740 C C . LYS A 1 95 ? -15.465 -2.023 22.136 1.00 90.25 95 LYS A C 1
ATOM 742 O O . LYS A 1 95 ? -16.149 -1.500 23.009 1.00 90.25 95 LYS A O 1
ATOM 747 N N . GLN A 1 96 ? -15.095 -3.304 22.191 1.00 90.00 96 GLN A N 1
ATOM 748 C CA . GLN A 1 96 ? -15.504 -4.201 23.277 1.00 90.00 96 GLN A CA 1
ATOM 749 C C . GLN A 1 96 ? -14.951 -3.754 24.636 1.00 90.00 96 GLN A C 1
ATOM 751 O O . GLN A 1 96 ? -15.679 -3.767 25.632 1.00 90.00 96 GLN A O 1
ATOM 756 N N . LEU A 1 97 ? -13.691 -3.307 24.681 1.00 90.56 97 LEU A N 1
ATOM 757 C CA . LEU A 1 97 ? -13.097 -2.753 25.897 1.00 90.56 97 LEU A CA 1
ATOM 758 C C . LEU A 1 97 ? -13.780 -1.451 26.323 1.00 90.56 97 LEU A C 1
ATOM 760 O O . LEU A 1 97 ? -14.143 -1.338 27.494 1.00 90.56 97 LEU A O 1
ATOM 764 N N . GLU A 1 98 ? -14.022 -0.521 25.393 1.00 92.81 98 GLU A N 1
ATOM 765 C CA . GLU A 1 98 ? -14.740 0.735 25.653 1.00 92.81 98 GLU A CA 1
ATOM 766 C C . GLU A 1 98 ? -16.136 0.471 26.231 1.00 92.81 98 GLU A C 1
ATOM 768 O O . GLU A 1 98 ? -16.510 1.078 27.236 1.00 92.81 98 GLU A O 1
ATOM 773 N N . CYS A 1 99 ? -16.874 -0.498 25.677 1.00 90.06 99 CYS A N 1
ATOM 774 C CA . CYS A 1 99 ? -18.162 -0.926 26.222 1.00 90.06 99 CYS A CA 1
ATOM 775 C C . CYS A 1 99 ? -18.023 -1.500 27.641 1.00 90.06 99 CYS A C 1
ATOM 777 O O . CYS A 1 99 ? -18.769 -1.114 28.538 1.00 90.06 99 CYS A O 1
ATOM 779 N N . SER A 1 100 ? -17.046 -2.384 27.872 1.00 88.88 100 SER A N 1
ATOM 780 C CA . SER A 1 100 ? -16.844 -3.037 29.176 1.00 88.88 100 SER A CA 1
ATOM 781 C C . SER A 1 100 ? -16.381 -2.094 30.295 1.00 88.88 100 SER A C 1
ATOM 783 O O . SER A 1 100 ? -16.546 -2.419 31.472 1.00 88.88 100 SER A O 1
ATOM 785 N N . LEU A 1 101 ? -15.782 -0.958 29.927 1.00 90.00 101 LEU A N 1
ATOM 786 C CA . LEU A 1 101 ? -15.310 0.099 30.823 1.00 90.00 101 LEU A CA 1
ATOM 787 C C . LEU A 1 101 ? -16.342 1.226 31.004 1.00 90.00 101 LEU A C 1
ATOM 789 O O . LEU A 1 101 ? -16.098 2.148 31.776 1.00 90.00 101 LEU A O 1
ATOM 793 N N . GLY A 1 102 ? -17.478 1.178 30.299 1.00 89.44 102 GLY A N 1
ATOM 794 C CA . GLY A 1 102 ? -18.483 2.245 30.326 1.00 89.44 102 GLY A CA 1
ATOM 795 C C . GLY A 1 102 ? -18.037 3.535 29.626 1.00 89.44 102 GLY A C 1
ATOM 796 O O . GLY A 1 102 ? -18.596 4.600 29.882 1.00 89.44 102 GLY A O 1
ATOM 797 N N . ILE A 1 103 ? -17.038 3.465 28.741 1.00 89.44 103 ILE A N 1
ATOM 798 C CA . ILE A 1 103 ? -16.559 4.610 27.963 1.00 89.44 103 ILE A CA 1
ATOM 799 C C . ILE A 1 103 ? -17.548 4.854 26.819 1.00 89.44 103 ILE A C 1
ATOM 801 O O . ILE A 1 103 ? -17.642 4.081 25.860 1.00 89.44 103 ILE A O 1
ATOM 805 N N . THR A 1 104 ? -18.318 5.934 26.928 1.00 84.25 104 THR A N 1
ATOM 806 C CA . THR A 1 104 ? -19.322 6.315 25.924 1.00 84.25 104 THR A CA 1
ATOM 807 C C . THR A 1 104 ? -18.730 7.100 24.758 1.00 84.25 104 THR A C 1
ATOM 809 O O . THR A 1 104 ? -19.241 7.002 23.647 1.00 84.25 104 THR A O 1
ATOM 812 N N . ASP A 1 105 ? -17.655 7.858 24.996 1.00 86.62 105 ASP A N 1
ATOM 813 C CA . ASP A 1 105 ? -16.998 8.725 24.005 1.00 86.62 105 ASP A CA 1
ATOM 814 C C . ASP A 1 105 ? -15.567 8.242 23.718 1.00 86.62 105 ASP A C 1
ATOM 816 O O . ASP A 1 105 ? -14.580 8.927 23.977 1.00 86.62 105 ASP A O 1
ATOM 820 N N . GLY A 1 106 ? -15.461 6.993 23.266 1.00 86.94 106 GLY A N 1
ATOM 821 C CA . GLY A 1 106 ? -14.193 6.341 22.952 1.00 86.94 106 GLY A CA 1
ATOM 822 C C . GLY A 1 106 ? -13.805 6.447 21.472 1.00 86.94 106 GLY A C 1
ATOM 823 O O . GLY A 1 106 ? -14.662 6.592 20.594 1.00 86.94 106 GLY A O 1
ATOM 824 N N . GLN A 1 107 ? -12.502 6.376 21.186 1.00 89.50 107 GLN A N 1
ATOM 825 C CA . GLN A 1 107 ? -11.959 6.545 19.831 1.00 89.50 107 GLN A CA 1
ATOM 826 C C . GLN A 1 107 ? -12.381 5.419 18.874 1.00 89.50 107 GLN A C 1
ATOM 828 O O . GLN A 1 107 ? -12.460 5.638 17.666 1.00 89.50 107 GLN A O 1
ATOM 833 N N . PHE A 1 108 ? -12.642 4.214 19.396 1.00 88.75 108 PHE A N 1
ATOM 834 C CA . PHE A 1 108 ? -13.007 3.057 18.578 1.00 88.75 108 PHE A CA 1
ATOM 835 C C . PHE A 1 108 ? -14.513 2.997 18.301 1.00 88.75 108 PHE A C 1
ATOM 837 O O . PHE A 1 108 ? -14.921 2.479 17.258 1.00 88.75 108 PHE A O 1
ATOM 844 N N . ARG A 1 109 ? -15.341 3.559 19.192 1.00 83.25 109 ARG A N 1
ATOM 845 C CA . ARG A 1 109 ? -16.795 3.701 19.004 1.00 83.25 109 ARG A CA 1
ATOM 846 C C . ARG A 1 109 ? -17.195 4.914 18.168 1.00 83.25 109 ARG A C 1
ATOM 848 O O . ARG A 1 109 ? -18.157 4.816 17.413 1.00 83.25 109 ARG A O 1
ATOM 855 N N . LYS A 1 110 ? -16.481 6.038 18.275 1.00 84.25 110 LYS A N 1
ATOM 856 C CA . LYS A 1 110 ? -16.814 7.297 17.583 1.00 84.25 110 LYS A CA 1
ATOM 857 C C . LYS A 1 110 ? -15.786 7.649 16.510 1.00 84.25 110 LYS A C 1
ATOM 859 O O . LYS A 1 110 ? -15.189 8.725 16.513 1.00 84.25 110 LYS A O 1
ATOM 864 N N . ARG A 1 111 ? -15.564 6.713 15.587 1.00 76.88 111 ARG A N 1
ATOM 865 C CA . ARG A 1 111 ? -14.667 6.924 14.449 1.00 76.88 111 ARG A CA 1
ATOM 866 C C . ARG A 1 111 ? -15.387 7.730 13.356 1.00 76.88 111 ARG A C 1
ATOM 868 O O . ARG A 1 111 ? -16.535 7.411 13.059 1.00 76.88 111 ARG A O 1
ATOM 875 N N . PRO A 1 112 ? -14.743 8.745 12.751 1.00 75.06 112 PRO A N 1
ATOM 876 C CA . PRO A 1 112 ? -15.286 9.403 11.569 1.00 75.06 112 PRO A CA 1
ATOM 877 C C . PRO A 1 112 ? -15.421 8.405 10.413 1.00 75.06 112 PRO A C 1
ATOM 879 O O . PRO A 1 112 ? -14.534 7.577 10.188 1.00 75.06 112 PRO A O 1
ATOM 882 N N . ASP A 1 113 ? -16.535 8.501 9.692 1.00 68.44 113 ASP A N 1
ATOM 883 C CA . ASP A 1 113 ? -16.807 7.678 8.517 1.00 68.44 113 ASP A CA 1
ATOM 884 C C . ASP A 1 113 ? -15.855 8.006 7.355 1.00 68.44 113 ASP A C 1
ATOM 886 O O . ASP A 1 113 ? -15.206 9.056 7.317 1.00 68.44 113 ASP A O 1
ATOM 890 N N . ASN A 1 114 ? -15.793 7.098 6.376 1.00 75.31 114 ASN A N 1
ATOM 891 C CA . ASN A 1 114 ? -15.020 7.278 5.148 1.00 75.31 114 ASN A CA 1
ATOM 892 C C . ASN A 1 114 ? -15.344 8.623 4.474 1.00 75.31 114 ASN A C 1
ATOM 894 O O . ASN A 1 114 ? -16.510 8.986 4.288 1.00 75.31 114 ASN A O 1
ATOM 898 N N . VAL A 1 115 ? -14.313 9.324 4.002 1.00 75.50 115 VAL A N 1
ATOM 899 C CA . VAL A 1 115 ? -14.502 10.550 3.220 1.00 75.50 115 VAL A CA 1
ATOM 900 C C . VAL A 1 115 ? -15.057 10.164 1.847 1.00 75.50 115 VAL A C 1
ATOM 902 O O . VAL A 1 115 ? -14.573 9.231 1.209 1.00 75.50 115 VAL A O 1
ATOM 905 N N . LEU A 1 116 ? -16.110 10.846 1.386 1.00 67.56 116 LEU A N 1
ATOM 906 C CA . LEU A 1 116 ? -16.806 10.509 0.133 1.00 67.56 116 LEU A CA 1
ATOM 907 C C . LEU A 1 116 ? -17.274 9.037 0.055 1.00 67.56 116 LEU A C 1
ATOM 909 O O . LEU A 1 116 ? -17.387 8.491 -1.036 1.00 67.56 116 LEU A O 1
ATOM 913 N N . TYR A 1 117 ? -17.552 8.385 1.191 1.00 65.50 117 TYR A N 1
ATOM 914 C CA . TYR A 1 117 ? -17.993 6.983 1.326 1.00 65.50 117 TYR A CA 1
ATOM 915 C C . TYR A 1 117 ? -16.980 5.895 0.916 1.00 65.50 117 TYR A C 1
ATOM 917 O O . TYR A 1 117 ? -17.017 4.806 1.492 1.00 65.50 117 TYR A O 1
ATOM 925 N N . PHE A 1 118 ? -16.059 6.165 -0.014 1.00 69.88 118 PHE A N 1
ATOM 926 C CA . PHE A 1 118 ? -15.088 5.183 -0.520 1.00 69.88 118 PHE A CA 1
ATOM 927 C C . PHE A 1 118 ? -13.620 5.548 -0.264 1.00 69.88 118 PHE A C 1
ATOM 929 O O . PHE A 1 118 ? -12.765 4.672 -0.403 1.00 69.88 118 PHE A O 1
ATOM 936 N N . ILE A 1 119 ? -13.303 6.800 0.098 1.00 80.00 119 ILE A N 1
ATOM 937 C CA . ILE A 1 119 ? -11.923 7.200 0.393 1.00 80.00 119 ILE A CA 1
ATOM 938 C C . ILE A 1 119 ? -11.596 6.787 1.822 1.00 80.00 119 ILE A C 1
ATOM 940 O O . ILE A 1 119 ? -12.075 7.373 2.795 1.00 80.00 119 ILE A O 1
ATOM 944 N N . ASN A 1 120 ? -10.767 5.757 1.917 1.00 83.69 120 ASN A N 1
ATOM 945 C CA . ASN A 1 120 ? -10.271 5.189 3.158 1.00 83.69 120 ASN A CA 1
ATOM 946 C C . ASN A 1 120 ? -8.843 4.649 2.981 1.00 83.69 120 ASN A C 1
ATOM 948 O O . ASN A 1 120 ? -8.247 4.739 1.902 1.00 83.69 120 ASN A O 1
ATOM 952 N N . GLU A 1 121 ? -8.276 4.088 4.046 1.00 82.94 121 GLU A N 1
ATOM 953 C CA . GLU A 1 121 ? -6.913 3.561 4.045 1.00 82.94 121 GLU A CA 1
ATOM 954 C C . GLU A 1 121 ? -6.718 2.422 3.017 1.00 82.94 121 GLU A C 1
ATOM 956 O O . GLU A 1 121 ? -5.728 2.466 2.280 1.00 82.94 121 GLU A O 1
ATOM 961 N N . PRO A 1 122 ? -7.641 1.442 2.877 1.00 86.56 122 PRO A N 1
ATOM 962 C CA . PRO A 1 122 ? -7.591 0.461 1.791 1.00 86.56 122 PRO A CA 1
ATOM 963 C C . PRO A 1 122 ? -7.572 1.084 0.39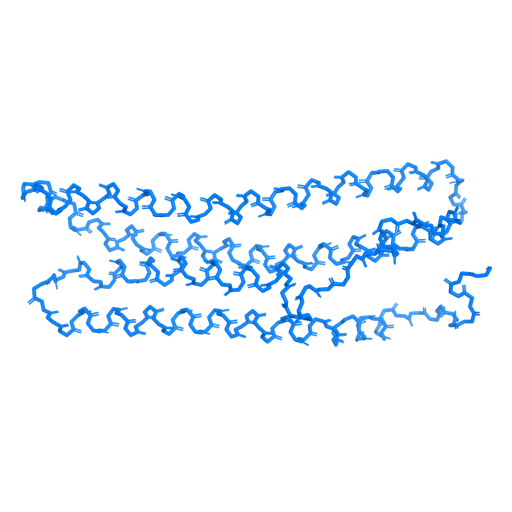2 1.00 86.56 122 PRO A C 1
ATOM 965 O O . PRO A 1 122 ? -6.798 0.648 -0.456 1.00 86.56 122 PRO A O 1
ATOM 968 N N . PHE A 1 123 ? -8.383 2.115 0.140 1.00 89.38 123 PHE A N 1
ATOM 969 C CA . PHE A 1 123 ? -8.405 2.798 -1.153 1.00 89.38 123 PHE A CA 1
ATOM 970 C C . PHE A 1 123 ? -7.052 3.444 -1.474 1.00 89.38 123 PHE A C 1
ATOM 972 O O . PHE A 1 123 ? -6.522 3.243 -2.566 1.00 89.38 123 PHE A O 1
ATOM 979 N N . ALA A 1 124 ? -6.456 4.162 -0.516 1.00 90.94 124 ALA A N 1
ATOM 980 C CA . ALA A 1 124 ? -5.143 4.781 -0.696 1.00 90.94 124 ALA A CA 1
ATOM 981 C C . ALA A 1 124 ? -4.055 3.737 -1.005 1.00 90.94 124 ALA A C 1
ATOM 983 O O . ALA A 1 124 ? -3.282 3.906 -1.953 1.00 90.94 124 ALA A O 1
ATOM 984 N N . ALA A 1 125 ? -4.040 2.619 -0.269 1.00 91.38 125 ALA A N 1
ATOM 985 C CA . ALA A 1 125 ? -3.149 1.496 -0.554 1.00 91.38 125 ALA A CA 1
ATOM 986 C C . ALA A 1 125 ? -3.382 0.917 -1.962 1.00 91.38 125 ALA A C 1
ATOM 988 O O . ALA A 1 125 ? -2.423 0.638 -2.684 1.00 91.38 125 ALA A O 1
ATOM 989 N N . GLY A 1 1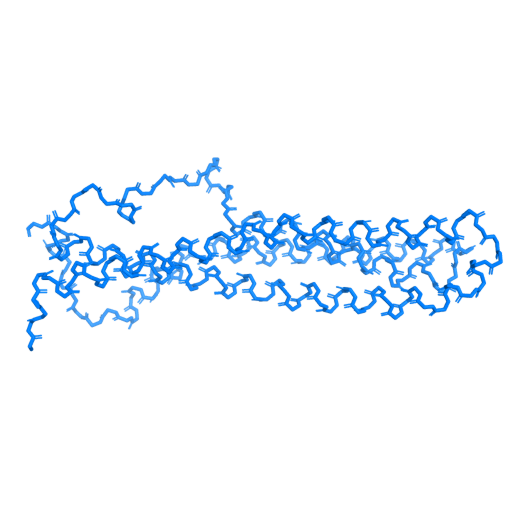26 ? -4.645 0.807 -2.380 1.00 92.00 126 GLY A N 1
ATOM 990 C CA . GLY A 1 126 ? -5.045 0.318 -3.698 1.00 92.00 126 GLY A CA 1
ATOM 991 C C . GLY A 1 126 ? -4.633 1.211 -4.863 1.00 92.00 126 GLY A C 1
ATOM 992 O O . GLY A 1 126 ? -4.564 0.732 -5.988 1.00 92.00 126 GLY A O 1
ATOM 993 N N . VAL A 1 127 ? -4.319 2.482 -4.620 1.00 94.81 127 VAL A N 1
ATOM 994 C CA . VAL A 1 127 ? -3.765 3.382 -5.640 1.00 94.81 127 VAL A CA 1
ATOM 995 C C . VAL A 1 127 ? -2.239 3.345 -5.617 1.00 94.81 127 VAL A C 1
ATOM 997 O O . VAL A 1 127 ? -1.603 3.151 -6.653 1.00 94.81 127 VAL A O 1
ATOM 1000 N N . ILE A 1 128 ? -1.643 3.513 -4.435 1.00 94.94 128 ILE A N 1
ATOM 1001 C CA . ILE A 1 128 ? -0.200 3.731 -4.288 1.00 94.94 128 ILE A CA 1
ATOM 1002 C C . ILE A 1 128 ? 0.600 2.473 -4.644 1.00 94.94 128 ILE A C 1
ATOM 1004 O O . ILE A 1 128 ? 1.517 2.544 -5.463 1.00 94.94 128 ILE A O 1
ATOM 1008 N N . TYR A 1 129 ? 0.260 1.316 -4.069 1.00 94.94 129 TYR A N 1
ATOM 1009 C CA . TYR A 1 129 ? 1.029 0.091 -4.305 1.00 94.94 129 TYR A CA 1
ATOM 1010 C C . TYR A 1 129 ? 0.961 -0.372 -5.767 1.00 94.94 129 TYR A C 1
ATOM 1012 O O . TYR A 1 129 ? 2.022 -0.622 -6.346 1.00 94.94 129 TYR A O 1
ATOM 1020 N N . PRO A 1 130 ? -0.219 -0.437 -6.418 1.00 96.38 130 PRO A N 1
ATOM 1021 C CA . PRO A 1 130 ? -0.296 -0.808 -7.829 1.00 96.38 130 PRO A CA 1
ATOM 1022 C C . PRO A 1 130 ? 0.402 0.185 -8.759 1.00 96.38 130 PRO A C 1
ATOM 1024 O O . PRO A 1 130 ? 0.973 -0.242 -9.759 1.00 96.38 130 PRO A O 1
ATOM 1027 N N . ALA A 1 131 ? 0.427 1.482 -8.430 1.00 96.50 131 ALA A N 1
ATOM 1028 C CA . ALA A 1 131 ? 1.175 2.472 -9.208 1.00 96.50 131 ALA A CA 1
ATOM 1029 C C . ALA A 1 131 ? 2.690 2.223 -9.145 1.00 96.50 131 ALA A C 1
ATOM 1031 O O . ALA A 1 131 ? 3.367 2.229 -10.174 1.00 96.50 131 ALA A O 1
ATOM 1032 N N . VAL A 1 132 ? 3.225 1.942 -7.953 1.00 96.44 132 VAL A N 1
ATOM 1033 C CA . VAL A 1 132 ? 4.652 1.628 -7.778 1.00 96.44 132 VAL A CA 1
ATOM 1034 C C . VAL A 1 132 ? 5.006 0.295 -8.447 1.00 96.44 132 VAL A C 1
ATOM 1036 O O . VAL A 1 132 ? 6.014 0.209 -9.147 1.00 96.44 132 VAL A O 1
ATOM 1039 N N . LEU A 1 133 ? 4.153 -0.728 -8.318 1.00 97.06 133 LEU A N 1
ATOM 1040 C CA . LEU A 1 133 ? 4.304 -2.003 -9.030 1.00 97.06 133 LEU A CA 1
ATOM 1041 C C . LEU A 1 133 ? 4.321 -1.815 -10.550 1.00 97.06 133 LEU A C 1
ATOM 1043 O O . LEU A 1 133 ? 5.175 -2.384 -11.228 1.00 97.06 133 LEU A O 1
ATOM 1047 N N . ALA A 1 134 ? 3.411 -1.003 -11.087 1.00 96.69 134 ALA A N 1
ATOM 1048 C CA . ALA A 1 134 ? 3.358 -0.689 -12.509 1.00 96.69 134 ALA A CA 1
ATOM 1049 C C . ALA A 1 134 ? 4.645 0.002 -12.985 1.00 96.69 134 ALA A C 1
ATOM 1051 O O . ALA A 1 134 ? 5.187 -0.371 -14.025 1.00 96.69 134 ALA A O 1
ATOM 1052 N N . GLY A 1 135 ? 5.183 0.943 -12.201 1.00 94.31 135 GLY A N 1
ATOM 1053 C CA . GLY A 1 135 ? 6.457 1.603 -12.496 1.00 94.31 135 GLY A CA 1
ATOM 1054 C C . GLY A 1 135 ? 7.636 0.627 -12.556 1.00 94.31 135 GLY A C 1
ATOM 1055 O O . GLY A 1 135 ? 8.419 0.656 -13.508 1.00 94.31 135 GLY A O 1
ATOM 1056 N N . TRP A 1 136 ? 7.737 -0.290 -11.591 1.00 95.62 136 TRP A N 1
ATOM 1057 C CA . TRP A 1 136 ? 8.778 -1.319 -11.604 1.00 95.62 136 TRP A CA 1
ATOM 1058 C C . TRP A 1 136 ? 8.618 -2.308 -12.762 1.00 95.62 136 TRP A C 1
ATOM 1060 O O . TRP A 1 136 ? 9.607 -2.633 -13.416 1.00 95.62 136 TRP A O 1
ATOM 1070 N N . MET A 1 137 ? 7.385 -2.724 -13.071 1.00 95.06 137 MET A N 1
ATOM 1071 C CA . MET A 1 137 ? 7.095 -3.587 -14.221 1.00 95.06 137 MET A CA 1
ATOM 1072 C C . MET A 1 137 ? 7.497 -2.919 -15.540 1.00 95.06 137 MET A C 1
ATOM 1074 O O . MET A 1 137 ? 8.135 -3.547 -16.387 1.00 95.06 137 MET A O 1
ATOM 1078 N N . PHE A 1 138 ? 7.173 -1.633 -15.697 1.00 92.81 138 PHE A N 1
ATOM 1079 C CA . PHE A 1 138 ? 7.598 -0.857 -16.854 1.00 92.81 138 PHE A CA 1
ATOM 1080 C C . PHE A 1 138 ? 9.125 -0.850 -16.976 1.00 92.81 138 PHE A C 1
ATOM 1082 O O . PHE A 1 138 ? 9.651 -1.179 -18.037 1.00 92.81 138 PHE A O 1
ATOM 1089 N N . LEU A 1 139 ? 9.847 -0.562 -15.885 1.00 90.44 139 LEU A N 1
ATOM 1090 C CA . LEU A 1 139 ? 11.313 -0.562 -15.877 1.00 90.44 139 LEU A CA 1
ATOM 1091 C C . LEU A 1 139 ? 11.896 -1.930 -16.275 1.00 90.44 139 LEU A C 1
ATOM 1093 O O . LEU A 1 139 ? 12.845 -1.995 -17.056 1.00 90.44 139 LEU A O 1
ATOM 1097 N N . THR A 1 140 ? 11.315 -3.027 -15.782 1.00 91.12 140 THR A N 1
ATOM 1098 C CA . THR A 1 140 ? 11.745 -4.393 -16.115 1.00 91.12 140 THR A CA 1
ATOM 1099 C C . THR A 1 140 ? 11.629 -4.700 -17.605 1.00 91.12 140 THR A C 1
ATOM 1101 O O . THR A 1 140 ? 12.504 -5.367 -18.164 1.00 91.12 140 THR A O 1
ATOM 1104 N N . LEU A 1 141 ? 10.545 -4.251 -18.240 1.00 89.75 141 LEU A N 1
ATOM 1105 C CA . LEU A 1 141 ? 10.207 -4.612 -19.617 1.00 89.75 141 LEU A CA 1
ATOM 1106 C C . LEU A 1 141 ? 10.762 -3.632 -20.654 1.00 89.75 141 LEU A C 1
ATOM 1108 O O . LEU A 1 141 ? 11.115 -4.060 -21.748 1.00 89.75 141 LEU A O 1
ATOM 1112 N N . ALA A 1 142 ? 10.892 -2.349 -20.314 1.00 84.56 142 ALA A N 1
ATOM 1113 C CA . ALA A 1 142 ? 11.348 -1.319 -21.244 1.00 84.56 142 ALA A CA 1
ATOM 1114 C C . ALA A 1 142 ? 12.864 -1.374 -21.528 1.00 84.56 142 ALA A C 1
ATOM 1116 O O . ALA A 1 142 ? 13.308 -0.956 -22.595 1.00 84.56 142 ALA A O 1
ATOM 1117 N N . PHE A 1 143 ? 13.678 -1.894 -20.599 1.00 75.06 143 PHE A N 1
ATOM 1118 C CA . PHE A 1 143 ? 15.145 -1.769 -20.652 1.00 75.06 143 PHE A CA 1
ATOM 1119 C C . PHE A 1 143 ? 16.004 -2.976 -21.101 1.00 75.06 143 PHE A C 1
ATOM 1121 O O . PHE A 1 143 ? 17.206 -2.974 -20.836 1.00 75.06 143 PHE A O 1
ATOM 1128 N N . PRO A 1 144 ? 15.503 -3.961 -21.870 1.00 65.50 144 PRO A N 1
ATOM 1129 C CA . PRO A 1 144 ? 16.373 -4.809 -22.692 1.00 65.50 144 PRO A CA 1
ATOM 1130 C C . PRO A 1 144 ? 16.766 -4.159 -24.033 1.00 65.50 144 PRO A C 1
ATOM 1132 O O . PRO A 1 144 ? 17.873 -4.402 -24.511 1.00 65.50 144 PRO A O 1
ATOM 1135 N N . GLN A 1 145 ? 15.880 -3.355 -24.647 1.00 61.69 145 GLN A N 1
ATOM 1136 C CA . GLN A 1 145 ? 16.013 -2.821 -26.018 1.00 61.69 145 GLN A CA 1
ATOM 1137 C C . GLN A 1 145 ? 15.232 -1.492 -26.181 1.00 61.69 145 GLN A C 1
ATOM 1139 O O . GLN A 1 145 ? 14.094 -1.507 -26.647 1.00 61.69 145 GLN A O 1
ATOM 1144 N N . PRO A 1 146 ? 15.809 -0.332 -25.811 1.00 57.56 146 PRO A N 1
ATOM 1145 C CA . PRO A 1 146 ? 15.106 0.960 -25.852 1.00 57.56 146 PRO A CA 1
ATOM 1146 C C . PRO A 1 146 ? 14.759 1.460 -27.269 1.00 57.56 146 PRO A C 1
ATOM 1148 O O . PRO A 1 146 ? 13.960 2.381 -27.407 1.00 57.56 146 PRO A O 1
ATOM 1151 N N . ASP A 1 147 ? 15.312 0.842 -28.317 1.00 64.06 147 ASP A N 1
ATOM 1152 C CA . ASP A 1 147 ? 15.198 1.319 -29.704 1.00 64.06 147 ASP A CA 1
ATOM 1153 C C . ASP A 1 147 ? 14.038 0.663 -30.483 1.00 64.06 147 ASP A C 1
ATOM 1155 O O . ASP A 1 147 ? 13.835 0.941 -31.665 1.00 64.06 147 ASP A O 1
ATOM 1159 N N . GLN A 1 148 ? 13.261 -0.218 -29.839 1.00 68.25 148 GLN A N 1
ATOM 1160 C CA . GLN A 1 148 ? 12.111 -0.887 -30.447 1.00 68.25 148 GLN A CA 1
ATOM 1161 C C . GLN A 1 148 ? 10.800 -0.354 -29.859 1.00 68.25 148 GLN A C 1
ATOM 1163 O O . GLN A 1 148 ? 10.390 -0.757 -28.771 1.00 68.25 148 GLN A O 1
ATOM 1168 N N . LEU A 1 149 ? 10.096 0.489 -30.627 1.00 74.81 149 LEU A N 1
ATOM 1169 C CA . LEU A 1 149 ? 8.716 0.923 -30.348 1.00 74.81 149 LEU A CA 1
ATOM 1170 C C . LEU A 1 149 ? 7.799 -0.184 -29.767 1.00 74.81 149 LEU A C 1
ATOM 1172 O O . LEU A 1 149 ? 7.167 0.071 -28.740 1.00 74.81 149 LEU A O 1
ATOM 1176 N N . PRO A 1 150 ? 7.748 -1.416 -30.329 1.00 81.12 150 PRO A N 1
ATOM 1177 C CA . PRO A 1 150 ? 6.849 -2.456 -29.818 1.00 81.12 150 PRO A CA 1
ATOM 1178 C C . PRO A 1 150 ? 7.177 -2.922 -28.391 1.00 81.12 150 PRO A C 1
ATOM 1180 O O . PRO A 1 150 ? 6.279 -3.341 -27.661 1.00 81.12 150 PRO A O 1
ATOM 1183 N N . ALA A 1 151 ? 8.438 -2.835 -27.954 1.00 80.69 151 ALA A N 1
ATOM 1184 C CA . ALA A 1 151 ? 8.823 -3.208 -26.592 1.00 80.69 151 ALA A CA 1
ATOM 1185 C C . ALA A 1 151 ? 8.301 -2.197 -25.558 1.00 80.69 151 ALA A C 1
ATOM 1187 O O . ALA A 1 151 ? 7.854 -2.586 -24.477 1.00 80.69 151 ALA A O 1
ATOM 1188 N N . ILE A 1 152 ? 8.303 -0.906 -25.904 1.00 85.62 152 ILE A N 1
ATOM 1189 C CA . ILE A 1 152 ? 7.781 0.168 -25.049 1.00 85.62 152 ILE A CA 1
ATOM 1190 C C . ILE A 1 152 ? 6.257 0.052 -24.920 1.00 85.62 152 ILE A C 1
ATOM 1192 O O . ILE A 1 152 ? 5.730 0.141 -23.810 1.00 85.62 152 ILE A O 1
ATOM 1196 N N . GLU A 1 153 ? 5.549 -0.203 -26.022 1.00 88.62 153 GLU A N 1
ATOM 1197 C CA . GLU A 1 153 ? 4.094 -0.412 -26.006 1.00 88.62 153 GLU A CA 1
ATOM 1198 C C . GLU A 1 153 ? 3.699 -1.627 -25.158 1.00 88.62 153 GLU A C 1
ATOM 1200 O O . GLU A 1 153 ? 2.777 -1.546 -24.340 1.00 88.62 153 GLU A O 1
ATOM 1205 N N . ALA A 1 154 ? 4.433 -2.738 -25.286 1.00 89.81 154 ALA A N 1
ATOM 1206 C CA . ALA A 1 154 ? 4.223 -3.922 -24.460 1.00 89.81 154 ALA A CA 1
ATOM 1207 C C . ALA A 1 154 ? 4.480 -3.637 -22.969 1.00 89.81 154 ALA A C 1
ATOM 1209 O O . ALA A 1 154 ? 3.693 -4.059 -22.119 1.00 89.81 154 ALA A O 1
ATOM 1210 N N . ALA A 1 155 ? 5.537 -2.883 -22.643 1.00 92.12 155 ALA A N 1
ATOM 1211 C CA . ALA A 1 155 ? 5.858 -2.492 -21.271 1.00 92.12 155 ALA A CA 1
ATOM 1212 C C . ALA A 1 155 ? 4.775 -1.594 -20.649 1.00 92.12 155 ALA A C 1
ATOM 1214 O O . ALA A 1 155 ? 4.360 -1.835 -19.515 1.00 92.12 155 ALA A O 1
ATOM 1215 N N . LEU A 1 156 ? 4.280 -0.594 -21.390 1.00 93.38 156 LEU A N 1
ATOM 1216 C CA . LEU A 1 156 ? 3.174 0.266 -20.950 1.00 93.38 156 LEU A CA 1
ATOM 1217 C C . LEU A 1 156 ? 1.891 -0.536 -20.747 1.00 93.38 156 LEU A C 1
ATOM 1219 O O . LEU A 1 156 ? 1.233 -0.393 -19.721 1.00 93.38 156 LEU A O 1
ATOM 1223 N N . THR A 1 157 ? 1.565 -1.417 -21.692 1.00 94.88 157 THR A N 1
ATOM 1224 C CA . THR A 1 157 ? 0.382 -2.278 -21.603 1.00 94.88 157 THR A CA 1
ATOM 1225 C C . THR A 1 157 ? 0.449 -3.163 -20.360 1.00 94.88 157 THR A C 1
ATOM 1227 O O . THR A 1 157 ? -0.511 -3.226 -19.593 1.00 94.88 157 THR A O 1
ATOM 1230 N N . ALA A 1 158 ? 1.596 -3.796 -20.102 1.00 95.62 158 ALA A N 1
ATOM 1231 C CA . ALA A 1 158 ? 1.807 -4.601 -18.902 1.00 95.62 158 ALA A CA 1
ATOM 1232 C C . ALA A 1 158 ? 1.694 -3.770 -17.613 1.00 95.62 158 ALA A C 1
ATOM 1234 O O . ALA A 1 158 ? 1.046 -4.205 -16.664 1.00 95.62 158 ALA A O 1
ATOM 1235 N N . ALA A 1 159 ? 2.270 -2.566 -17.579 1.00 96.56 159 ALA A N 1
ATOM 1236 C CA . ALA A 1 159 ? 2.176 -1.666 -16.431 1.00 96.56 159 ALA A CA 1
ATOM 1237 C C . ALA A 1 159 ? 0.726 -1.230 -16.150 1.00 96.56 159 ALA A C 1
ATOM 1239 O O . ALA A 1 159 ? 0.291 -1.261 -14.999 1.00 96.56 159 ALA A O 1
ATOM 1240 N N . ILE A 1 160 ? -0.047 -0.903 -17.192 1.00 97.38 160 ILE A N 1
ATOM 1241 C CA . ILE A 1 160 ? -1.475 -0.571 -17.077 1.00 97.38 160 ILE A CA 1
ATOM 1242 C C . ILE A 1 160 ? -2.254 -1.758 -16.508 1.00 97.38 160 ILE A C 1
ATOM 1244 O O . ILE A 1 160 ? -3.054 -1.576 -15.593 1.00 97.38 160 ILE A O 1
ATOM 1248 N N . TRP A 1 161 ? -1.998 -2.974 -16.997 1.00 97.62 161 TRP A N 1
ATOM 1249 C CA . TRP A 1 161 ? -2.646 -4.176 -16.472 1.00 97.62 161 TRP A CA 1
ATOM 1250 C C . TRP A 1 161 ? -2.282 -4.449 -15.015 1.00 97.62 161 TRP A C 1
ATOM 1252 O O . TRP A 1 161 ? -3.171 -4.740 -14.221 1.00 97.62 161 TRP A O 1
ATOM 1262 N N . VAL A 1 162 ? -1.009 -4.311 -14.637 1.00 97.44 162 VAL A N 1
ATOM 1263 C CA . VAL A 1 162 ? -0.566 -4.442 -13.240 1.00 97.44 162 VAL A CA 1
ATOM 1264 C C . VAL A 1 162 ? -1.289 -3.439 -12.344 1.00 97.44 162 VAL A C 1
ATOM 1266 O O . VAL A 1 162 ? -1.812 -3.825 -11.297 1.00 97.44 162 VAL A O 1
ATOM 1269 N N . PHE A 1 163 ? -1.366 -2.173 -12.768 1.00 97.94 163 PHE A N 1
ATOM 1270 C CA . PHE A 1 163 ? -2.102 -1.148 -12.037 1.00 97.94 163 PHE A CA 1
ATOM 1271 C C . PHE A 1 163 ? -3.582 -1.515 -11.910 1.00 97.94 163 PHE A C 1
ATOM 1273 O O . PHE A 1 163 ? -4.109 -1.561 -10.802 1.00 97.94 163 PHE A O 1
ATOM 1280 N N . ALA A 1 164 ? -4.243 -1.824 -13.029 1.00 97.19 164 ALA A N 1
ATOM 1281 C CA . ALA A 1 164 ? -5.669 -2.122 -13.067 1.00 97.19 164 ALA A CA 1
ATOM 1282 C C . ALA A 1 164 ? -6.018 -3.341 -12.205 1.00 97.19 164 ALA A C 1
ATOM 1284 O O . ALA A 1 164 ? -6.935 -3.268 -11.394 1.00 97.19 164 ALA A O 1
ATOM 1285 N N . VAL A 1 165 ? -5.265 -4.438 -12.316 1.00 96.31 165 VAL A N 1
ATOM 1286 C CA . VAL A 1 165 ? -5.487 -5.652 -11.517 1.00 96.31 165 VAL A CA 1
ATOM 1287 C C . VAL A 1 165 ? -5.253 -5.378 -10.034 1.00 96.31 165 VAL A C 1
ATOM 1289 O O . VAL A 1 165 ? -6.084 -5.766 -9.214 1.00 96.31 165 VAL A O 1
ATOM 1292 N N . GLY A 1 166 ? -4.167 -4.692 -9.666 1.00 94.31 166 GLY A N 1
ATOM 1293 C CA . GLY A 1 166 ? -3.884 -4.360 -8.267 1.00 94.31 166 GLY A CA 1
ATOM 1294 C C . GLY A 1 166 ? -4.937 -3.428 -7.656 1.00 94.31 166 GLY A C 1
ATOM 1295 O O . GLY A 1 166 ? -5.428 -3.675 -6.549 1.00 94.31 166 GLY A O 1
ATOM 1296 N N . PHE A 1 167 ? -5.340 -2.399 -8.404 1.00 95.31 167 PHE A N 1
ATOM 1297 C CA . PHE A 1 167 ? -6.380 -1.457 -7.999 1.00 95.31 167 PHE A CA 1
ATOM 1298 C C . PHE A 1 167 ? -7.731 -2.159 -7.849 1.00 95.31 167 PHE A C 1
ATOM 1300 O O . PHE A 1 167 ? -8.357 -2.053 -6.798 1.00 95.31 167 PHE A O 1
ATOM 1307 N N . LEU A 1 168 ? -8.150 -2.947 -8.846 1.00 94.31 168 LEU A N 1
ATOM 1308 C CA . LEU A 1 168 ? -9.402 -3.706 -8.801 1.00 94.31 168 LEU A CA 1
ATOM 1309 C C . LEU A 1 168 ? -9.410 -4.727 -7.666 1.00 94.31 168 LEU A C 1
ATOM 1311 O O . LEU A 1 168 ? -10.417 -4.850 -6.978 1.00 94.31 168 LEU A O 1
ATOM 1315 N N . THR A 1 169 ? -8.295 -5.418 -7.420 1.00 91.81 169 THR A N 1
ATOM 1316 C CA . THR A 1 169 ? -8.177 -6.362 -6.298 1.00 91.81 169 THR A CA 1
ATOM 1317 C C . THR A 1 169 ? -8.419 -5.650 -4.970 1.00 91.81 169 THR A C 1
ATOM 1319 O O . THR A 1 169 ? -9.192 -6.129 -4.142 1.00 91.81 169 THR A O 1
ATOM 1322 N N . THR A 1 170 ? -7.816 -4.474 -4.782 1.00 90.56 170 THR A N 1
ATOM 1323 C CA . THR A 1 170 ? -7.994 -3.691 -3.552 1.00 90.56 170 THR A CA 1
ATOM 1324 C C . THR A 1 170 ? -9.386 -3.081 -3.455 1.00 90.56 170 THR A C 1
ATOM 1326 O O . THR A 1 170 ? -9.952 -3.025 -2.368 1.00 90.56 170 THR A O 1
ATOM 1329 N N . LEU A 1 171 ? -9.968 -2.659 -4.577 1.00 89.75 171 LEU A N 1
ATOM 1330 C CA . LEU A 1 171 ? -11.323 -2.124 -4.627 1.00 89.75 171 LEU A CA 1
ATOM 1331 C C . LEU A 1 171 ? -12.352 -3.201 -4.273 1.00 89.75 171 LEU A C 1
ATOM 1333 O O . LEU A 1 171 ? -13.198 -2.974 -3.415 1.00 89.75 171 LEU A O 1
ATOM 1337 N N . ILE A 1 172 ? -12.247 -4.388 -4.877 1.00 88.94 172 ILE A N 1
ATOM 1338 C CA . ILE A 1 172 ? -13.086 -5.547 -4.551 1.00 88.94 172 ILE A CA 1
ATOM 1339 C C . ILE A 1 172 ? -12.908 -5.913 -3.081 1.00 88.94 172 ILE A C 1
ATOM 1341 O O . ILE A 1 172 ? -13.894 -6.125 -2.382 1.00 88.94 172 ILE A O 1
ATOM 1345 N N . TYR A 1 173 ? -11.667 -5.933 -2.592 1.00 85.56 173 TYR A N 1
ATOM 1346 C CA . TYR A 1 173 ? -11.384 -6.173 -1.183 1.00 85.56 173 TYR A CA 1
ATOM 1347 C C . TYR A 1 173 ? -12.069 -5.134 -0.282 1.00 85.56 173 TYR A C 1
ATOM 1349 O O . TYR A 1 173 ? -12.771 -5.516 0.649 1.00 85.56 173 TYR A O 1
ATOM 1357 N N . ASN A 1 174 ? -11.954 -3.841 -0.594 1.00 84.62 174 ASN A N 1
ATOM 1358 C CA . ASN A 1 174 ? -12.587 -2.753 0.152 1.00 84.62 174 ASN A CA 1
ATOM 1359 C C . ASN A 1 174 ? -14.121 -2.867 0.171 1.00 84.62 174 ASN A C 1
ATOM 1361 O O . ASN A 1 174 ? -14.746 -2.672 1.208 1.00 84.62 174 ASN A O 1
ATOM 1365 N N . LEU A 1 175 ? -14.728 -3.239 -0.959 1.00 82.62 175 LEU A N 1
ATOM 1366 C CA . LEU A 1 175 ? -16.171 -3.468 -1.064 1.00 82.62 175 LEU A CA 1
ATOM 1367 C C . LEU A 1 175 ? -16.622 -4.743 -0.331 1.00 82.62 175 LEU A C 1
ATOM 1369 O O . LEU A 1 175 ? -17.742 -4.801 0.171 1.00 82.62 175 LEU A O 1
ATOM 1373 N N . ALA A 1 176 ? -15.760 -5.757 -0.239 1.00 81.19 176 ALA A N 1
ATOM 1374 C CA . ALA A 1 176 ? -16.037 -7.008 0.464 1.00 81.19 176 AL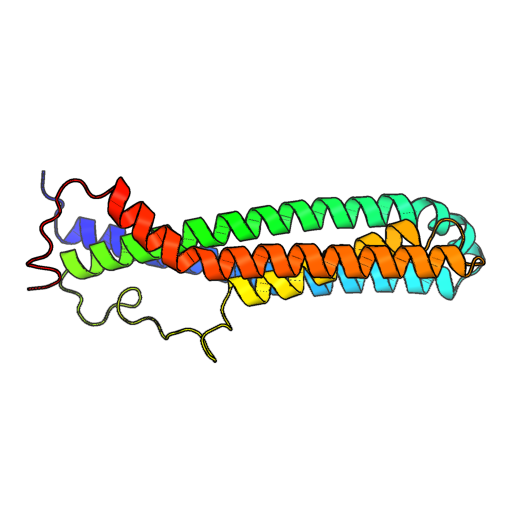A A CA 1
ATOM 1375 C C . ALA A 1 176 ? -15.825 -6.915 1.988 1.00 81.19 176 ALA A C 1
ATOM 1377 O O . ALA A 1 176 ? -16.401 -7.715 2.731 1.00 81.19 176 ALA A O 1
ATOM 1378 N N . LEU A 1 177 ? -15.039 -5.946 2.476 1.00 72.94 177 LEU A N 1
ATOM 1379 C CA . LEU A 1 177 ? -14.797 -5.714 3.907 1.00 72.94 177 LEU A CA 1
ATOM 1380 C C . LEU A 1 177 ? -16.085 -5.593 4.750 1.00 72.94 177 LEU A C 1
ATOM 1382 O O . LEU A 1 177 ? -16.180 -6.323 5.741 1.00 72.94 177 LEU A O 1
ATOM 1386 N N . PRO A 1 178 ? -17.099 -4.777 4.382 1.00 63.47 178 PRO A N 1
ATOM 1387 C CA . PRO A 1 178 ? -18.343 -4.701 5.154 1.00 63.47 178 PRO A CA 1
ATOM 1388 C C . PRO A 1 178 ? -19.075 -6.048 5.247 1.00 63.47 178 PRO A C 1
ATOM 1390 O O . PRO A 1 178 ? -19.677 -6.371 6.273 1.00 63.47 178 PRO A O 1
ATOM 1393 N N . HIS A 1 179 ? -18.980 -6.889 4.212 1.00 53.47 179 HIS A N 1
ATOM 1394 C CA . HIS A 1 179 ? -19.585 -8.220 4.234 1.00 53.47 179 HIS A CA 1
ATOM 1395 C C . HIS A 1 179 ? -18.809 -9.194 5.139 1.00 53.47 179 HIS A C 1
ATOM 1397 O O . HIS A 1 179 ? -19.408 -10.074 5.764 1.00 53.47 179 HIS A O 1
ATOM 1403 N N . HIS A 1 180 ? -17.490 -9.030 5.256 1.00 52.84 180 HIS A N 1
ATOM 1404 C CA . HIS A 1 180 ? -16.650 -9.878 6.098 1.00 52.84 180 HIS A CA 1
ATOM 1405 C C . HIS A 1 180 ? -16.793 -9.557 7.594 1.00 52.84 180 HIS A C 1
ATOM 1407 O O . HIS A 1 180 ? -16.725 -10.484 8.402 1.00 52.84 180 HIS A O 1
ATOM 1413 N N . GLU A 1 181 ? -17.057 -8.301 7.983 1.00 57.22 181 GLU A N 1
ATOM 1414 C CA . GLU A 1 181 ? -17.506 -8.004 9.355 1.00 57.22 181 GLU A CA 1
ATOM 1415 C C . GLU A 1 181 ? -18.821 -8.730 9.660 1.00 57.22 181 GLU A C 1
ATOM 1417 O O . GLU A 1 181 ? -18.934 -9.381 10.694 1.00 57.22 181 GLU A O 1
ATOM 1422 N N . SER A 1 182 ? -19.786 -8.718 8.733 1.00 48.34 182 SER A N 1
ATOM 1423 C CA . SER A 1 182 ? -21.064 -9.425 8.898 1.00 48.34 182 SER A CA 1
ATOM 1424 C C . SER A 1 182 ? -20.894 -10.948 9.035 1.00 48.34 182 SER A C 1
ATOM 1426 O O . SER A 1 182 ? -21.481 -11.552 9.931 1.00 48.34 182 SER A O 1
ATOM 1428 N N . ILE A 1 183 ? -20.045 -11.573 8.210 1.00 50.72 183 ILE A N 1
ATOM 1429 C CA . ILE A 1 183 ? -19.800 -13.027 8.234 1.00 50.72 183 ILE A CA 1
ATOM 1430 C C . ILE A 1 183 ? -18.963 -13.445 9.446 1.00 50.72 183 ILE A C 1
ATOM 1432 O O . ILE A 1 183 ? -19.251 -14.472 10.051 1.00 50.72 183 ILE A O 1
ATOM 1436 N N . TYR A 1 184 ? -17.954 -12.671 9.846 1.00 55.03 184 TYR A N 1
ATOM 1437 C CA . TYR A 1 184 ? -17.180 -12.968 11.055 1.00 55.03 184 TYR A CA 1
ATOM 1438 C C . TYR A 1 184 ? -18.052 -12.814 12.311 1.00 55.03 184 TYR A C 1
ATOM 1440 O O . TYR A 1 184 ? -18.063 -13.703 13.163 1.00 55.03 184 TYR A O 1
ATOM 1448 N N . ASN A 1 185 ? -18.879 -11.763 12.365 1.00 52.28 185 ASN A N 1
ATOM 1449 C CA . ASN A 1 185 ? -19.905 -11.577 13.395 1.00 52.28 185 ASN A CA 1
ATOM 1450 C C . ASN A 1 185 ? -21.006 -12.647 13.355 1.00 52.28 185 ASN A C 1
ATOM 1452 O O . ASN A 1 185 ? -21.697 -12.843 14.348 1.00 52.28 185 ASN A O 1
ATOM 1456 N N . PHE A 1 186 ? -21.193 -13.346 12.237 1.00 53.69 186 PHE A N 1
ATOM 1457 C CA . PHE A 1 186 ? -22.120 -14.470 12.130 1.00 53.69 186 PHE A CA 1
ATOM 1458 C C . PHE A 1 186 ? -21.472 -15.798 12.555 1.00 53.69 186 PHE A C 1
ATOM 1460 O O . PHE A 1 186 ? -22.070 -16.562 13.306 1.00 53.69 186 PHE A O 1
ATOM 1467 N N . LEU A 1 187 ? -20.236 -16.062 12.121 1.00 50.66 187 LEU A N 1
ATOM 1468 C CA . LEU A 1 187 ? -19.536 -17.334 12.329 1.00 50.66 187 LEU A CA 1
ATOM 1469 C C . LEU A 1 187 ? -18.890 -17.458 13.713 1.00 50.66 187 LEU A C 1
ATOM 1471 O O . LEU A 1 187 ? -18.879 -18.545 14.283 1.00 50.66 187 LEU A O 1
ATOM 1475 N N . PHE A 1 188 ? -18.363 -16.365 14.270 1.00 60.19 188 PHE A N 1
ATOM 1476 C CA . PHE A 1 188 ? -17.685 -16.373 15.572 1.00 60.19 188 PHE A CA 1
ATOM 1477 C C . PHE A 1 188 ? -18.576 -15.905 16.725 1.00 60.19 188 PHE A C 1
ATOM 1479 O O . PHE A 1 188 ? -18.162 -15.937 17.886 1.00 60.19 188 PHE A O 1
ATOM 1486 N N . LYS A 1 189 ? -19.840 -15.565 16.446 1.00 48.59 189 LYS A N 1
ATOM 1487 C CA . LYS A 1 189 ? -20.837 -15.312 17.485 1.00 48.59 189 LYS A CA 1
ATOM 1488 C C . LYS A 1 189 ? -21.396 -16.626 18.026 1.00 48.59 189 LYS A C 1
ATOM 1490 O O . LYS A 1 189 ? -22.508 -17.052 17.732 1.00 48.59 189 LYS A O 1
ATOM 1495 N N . LYS A 1 190 ? -20.634 -17.209 18.953 1.00 46.16 190 LYS A N 1
ATOM 1496 C CA . LYS A 1 190 ? -21.216 -17.812 20.157 1.00 46.16 190 LYS A CA 1
ATOM 1497 C C . LYS A 1 190 ? -22.159 -16.758 20.751 1.00 46.16 190 LYS A C 1
ATOM 1499 O O . LYS A 1 190 ? -21.700 -15.651 21.005 1.00 46.16 190 LYS A O 1
ATOM 1504 N N . LYS A 1 191 ? -23.455 -17.078 20.877 1.00 42.62 191 LYS A N 1
ATOM 1505 C CA . LYS A 1 191 ? -24.524 -16.274 21.512 1.00 42.62 191 LYS A CA 1
ATOM 1506 C C . LYS A 1 191 ? -23.983 -15.180 22.452 1.00 42.62 191 LYS A C 1
ATOM 1508 O O . LYS A 1 191 ? -23.768 -15.432 23.632 1.00 42.62 191 LYS A O 1
ATOM 1513 N N . VAL A 1 192 ? -23.790 -13.974 21.930 1.00 49.75 192 VAL A N 1
ATOM 1514 C CA . VAL A 1 192 ? -23.849 -12.751 22.734 1.00 49.75 192 VAL A CA 1
ATOM 1515 C C . VAL A 1 192 ? -25.186 -12.144 22.372 1.00 49.75 192 VAL A C 1
ATOM 1517 O O . VAL A 1 192 ? -25.392 -11.705 21.238 1.00 49.75 192 VAL A O 1
ATOM 1520 N N . ASP A 1 193 ? -26.139 -12.290 23.281 1.00 44.41 193 ASP A N 1
ATOM 1521 C CA . ASP A 1 193 ? -27.501 -11.834 23.077 1.00 44.41 193 ASP A CA 1
ATOM 1522 C C . ASP A 1 193 ? -27.494 -10.363 22.658 1.00 44.41 193 ASP A C 1
ATOM 1524 O O . ASP A 1 193 ? -26.743 -9.544 23.186 1.00 44.41 193 ASP A O 1
ATOM 1528 N N . LYS A 1 194 ? -28.256 -10.053 21.616 1.00 47.47 194 LYS A N 1
ATOM 1529 C CA . LYS A 1 194 ? -28.208 -8.765 20.913 1.00 47.47 194 LYS A CA 1
ATOM 1530 C C . LYS A 1 194 ? -29.117 -7.729 21.597 1.00 47.47 194 LYS A C 1
ATOM 1532 O O . LYS A 1 194 ? -29.648 -6.854 20.922 1.00 47.47 194 LYS A O 1
ATOM 1537 N N . SER A 1 195 ? -29.336 -7.859 22.909 1.00 42.69 195 SER A N 1
ATOM 1538 C CA . SER A 1 195 ? -30.282 -7.040 23.680 1.00 42.69 195 SER A CA 1
ATOM 1539 C C . SER A 1 195 ? -29.651 -5.919 24.517 1.00 42.69 195 SER A C 1
ATOM 1541 O O . SER A 1 195 ? -30.386 -5.013 24.894 1.00 42.69 195 SER A O 1
ATOM 1543 N N . ASP A 1 196 ? -28.328 -5.911 24.744 1.00 50.31 196 ASP A N 1
ATOM 1544 C CA . ASP A 1 196 ? -27.658 -5.001 25.702 1.00 50.31 196 ASP A CA 1
ATOM 1545 C C . ASP A 1 196 ? -26.362 -4.356 25.151 1.00 50.31 196 ASP A C 1
ATOM 1547 O O . ASP A 1 196 ? -25.342 -4.293 25.828 1.00 50.31 196 ASP A O 1
ATOM 1551 N N . GLU A 1 197 ? -26.350 -3.872 23.902 1.00 55.84 197 GLU A N 1
ATOM 1552 C CA . GLU A 1 197 ? -25.122 -3.367 23.236 1.00 55.84 197 GLU A CA 1
ATOM 1553 C C . GLU A 1 197 ? -24.464 -2.121 23.884 1.00 55.84 197 GLU A C 1
ATOM 1555 O O . GLU A 1 197 ? -23.374 -1.738 23.467 1.00 55.84 197 GLU A O 1
ATOM 1560 N N . CYS A 1 198 ? -25.081 -1.513 24.905 1.00 59.91 198 CYS A N 1
ATOM 1561 C CA . CYS A 1 198 ? -24.467 -0.652 25.934 1.00 59.91 198 CYS A CA 1
ATOM 1562 C C . CYS A 1 198 ? -25.584 -0.053 26.813 1.00 59.91 198 CYS A C 1
ATOM 1564 O O . CYS A 1 198 ? -25.868 1.145 26.738 1.00 59.91 198 CYS A O 1
ATOM 1566 N N . LYS A 1 199 ? -26.266 -0.884 27.600 1.00 48.34 199 LYS A N 1
ATOM 1567 C CA . LYS A 1 199 ? -27.090 -0.420 28.725 1.00 48.34 199 LYS A CA 1
ATOM 1568 C C . LYS A 1 199 ? -26.486 -0.910 30.026 1.00 48.34 199 LYS A C 1
ATOM 1570 O O . LYS A 1 199 ? -25.940 -2.033 30.013 1.00 48.34 199 LYS A O 1
#

pLDDT: mean 83.61, std 13.87, range [42.62, 97.94]

Secondary structure (DSSP, 8-state):
-PPPHHHHHHHHHHHHHHHHHHHHHHHHHHHHHHHHHHHHHHHHHHHHHH-HHHHHHHHHHHHHHHHHHHHHHHHHHHHHHHHHHHHHHHHHHHHHHHHHTT-SS-TTTSPPPPBTTTBSHHHHHHHHHHHHHHHHHHHHHHSS-TT-HHHHHHHHHHHHHHHHHHHHHHHHHHHHHHHHHHHHHHHS-----TT-TT-

Sequence (199 aa):
MSDSPDEKLRAYEQLCISYRAIDDFRAKLLGFLPLASAGGAFLLLNDVLVNPEKSKFAKPFLKPLGLFGFVVTLGLFFYEIYGIRKCLALIEAGKQLECSLGITDGQFRKRPDNVLYFINEPFAAGVIYPAVLAGWMFLTLAFPQPDQLPAIEAALTAAIWVFAVGFLTTLIYNLALPHHESIYNFLFKKKVDKSDECK

Foldseek 3Di:
DDDDLVRLVVVLVVLVVVLVVLVVVLVCCLVVLCVVLVVVVCVLVCQLVVPVVVVVVSLVVQQVVLVVQLVVLVVVLVVQLVSVVVSVVSLVVNLVSCLVNVNPDDCSVDPDAADVNQHDSLQSSLQRSLLSNLVSQLSNQCRPDVPDPVSNVVSNVVSVVSSVVSNVVSSVVSVCVVVVVVVCCVPVDPDPDPPCSHD